Protein AF-A0A6M2F169-F1 (afdb_monomer)

Nearest PDB structures (foldseek):
  6au8-assembly1_A  TM=7.676E-01  e=1.333E-06  Homo sapiens
  8fy4-assembly1_B  TM=2.712E-01  e=2.056E+00  Gallus gallus
  6mfv-assembly4_D  TM=3.284E-01  e=4.755E+00  Pyrococcus horikoshii OT3
  8jri-assembly1_X  TM=2.208E-01  e=2.719E+00  Homo sapiens

pLDDT: mean 91.17, std 11.31, range [46.81, 98.75]

Sequence (202 aa):
MQQLNEALGDAKIRVDCCLSFLKAAIKWSAEFGAHRNGSPELHAMLGEYVYSESPELDMTRVSYHFVRGNNPKKFASTLVNFMGKCYPGEDDLAIARAILMYLAMGNLRDANFLMDELKKHAQYKEHDLHRSDLIQFINHLLPTLQRDALPLFNMLRTKYKSSIDREPAFHERLDEIAELFYGVQRRNPLQGMFGDIFKMMG

Organism: NCBI:txid266767

InterPro domains:
  IPR007317 Golgi to ER traffic protein 4 [PF04190] (17-198)
  IPR007317 Golgi to ER traffic protein 4 [PTHR12875] (19-202)
  IPR011990 Tetratricopeptide-like helical domain superfamily [G3DSA:1.25.40.10] (1-202)

Radius of gyration: 19.49 Å; Cα contacts (8 Å, |Δi|>4): 194; chains: 1; bounding box: 50×54×53 Å

Foldseek 3Di:
DVVVVVVLVVLQVVLVVVLVVLVVQQVVCCVPHDHVRGALQSLQVNLVSQLPRPPDRDLLSSLLSNLSHDCLVVVLVSLVVCVVPDDPPVSLVSLLSSLLSNLLVVNLPSSVVSLVSNVVSCVVVVNCCVPDLSSVLSVQQSVCLVDLNVVSLVVSCVVSVVVQVVDPVSVVSSLSNCCVRPVDDDDDPVNVVVVVVVVVVD

Secondary structure (DSSP, 8-state):
-HHHHHHHHHHHHHHHHHHHHHHHHHHHHHHHSS-TT--HHHHHHHHHHHHHH-SS--HHHHHHHHTTSS-HHHHHHHHHHHHTTSPTTTHHHHHHHHHHHHHHTT-HHHHHHHHHHHHHHHHHTT--GGG-HHHHHHHHHHHHTTSS-HHHHHHHHHHTHHHHTTSTHHHHHHHHHHHHHH-PPP--HHHHHHHHHHHH--

Structure (mmCIF, N/CA/C/O backbone):
data_AF-A0A6M2F169-F1
#
_entry.id   AF-A0A6M2F169-F1
#
loop_
_atom_site.group_PDB
_atom_site.id
_atom_site.type_symbol
_atom_site.label_atom_id
_atom_site.label_alt_id
_atom_site.label_comp_id
_atom_site.label_asym_id
_atom_site.label_entity_id
_atom_site.label_seq_id
_atom_site.pdbx_PDB_ins_code
_atom_site.Cartn_x
_atom_site.Cartn_y
_atom_site.Cartn_z
_atom_site.occupancy
_atom_site.B_iso_or_equiv
_atom_site.auth_seq_id
_atom_site.auth_comp_id
_atom_site.auth_asym_id
_atom_site.auth_atom_id
_atom_site.pdbx_PDB_model_num
ATOM 1 N N . MET A 1 1 ? 9.513 -9.360 -34.862 1.00 73.62 1 MET A N 1
ATOM 2 C CA . MET A 1 1 ? 8.861 -10.205 -33.835 1.00 73.62 1 MET A CA 1
ATOM 3 C C . MET A 1 1 ? 9.870 -11.043 -33.063 1.00 73.62 1 MET A C 1
ATOM 5 O O . MET A 1 1 ? 9.936 -10.873 -31.859 1.00 73.62 1 MET A O 1
ATOM 9 N N . GLN A 1 2 ? 10.704 -11.862 -33.715 1.00 84.94 2 GLN A N 1
ATOM 10 C CA . GLN A 1 2 ? 11.702 -12.690 -33.018 1.00 84.94 2 GLN A CA 1
ATOM 11 C C . GLN A 1 2 ? 12.698 -11.882 -32.161 1.00 84.94 2 GLN A C 1
ATOM 13 O O . GLN A 1 2 ? 12.769 -12.103 -30.960 1.00 84.94 2 GLN A O 1
ATOM 18 N N . GLN A 1 3 ? 13.360 -10.871 -32.734 1.00 88.44 3 GLN A N 1
ATOM 19 C CA . GLN A 1 3 ? 14.308 -10.014 -31.999 1.00 88.44 3 GLN A CA 1
ATOM 20 C C . GLN A 1 3 ? 13.674 -9.262 -30.815 1.00 88.44 3 GLN A C 1
ATOM 22 O O . GLN A 1 3 ? 14.326 -9.026 -29.805 1.00 88.44 3 GLN A O 1
ATOM 27 N N . LEU A 1 4 ? 12.390 -8.894 -30.923 1.00 88.06 4 LEU A N 1
ATOM 28 C CA . LEU A 1 4 ? 11.657 -8.243 -29.833 1.00 88.06 4 LEU A CA 1
ATOM 29 C C . LEU A 1 4 ? 11.394 -9.226 -28.685 1.00 88.06 4 LEU A C 1
ATOM 31 O O . LEU A 1 4 ? 11.572 -8.870 -27.525 1.00 88.06 4 LEU A O 1
ATOM 35 N N . ASN A 1 5 ? 11.002 -10.461 -29.009 1.00 89.88 5 ASN A N 1
ATOM 36 C CA . ASN A 1 5 ? 10.779 -11.511 -28.017 1.00 89.88 5 ASN A CA 1
ATOM 37 C C . ASN A 1 5 ? 12.082 -11.903 -27.306 1.00 89.88 5 ASN A C 1
ATOM 39 O O . ASN A 1 5 ? 12.073 -12.102 -26.095 1.00 89.88 5 ASN A O 1
ATOM 43 N N . GLU A 1 6 ? 13.194 -11.973 -28.039 1.00 91.50 6 GLU A N 1
ATOM 44 C CA . GLU A 1 6 ? 14.529 -12.216 -27.478 1.00 91.50 6 GLU A CA 1
ATOM 45 C C . GLU A 1 6 ? 14.937 -11.082 -26.524 1.00 91.50 6 GLU A C 1
ATOM 47 O O . GLU A 1 6 ? 15.248 -11.338 -25.363 1.00 91.50 6 GLU A O 1
ATOM 52 N N . ALA A 1 7 ? 14.814 -9.821 -26.953 1.00 91.81 7 ALA A N 1
ATOM 53 C CA . ALA A 1 7 ? 15.131 -8.667 -26.110 1.00 91.81 7 ALA A CA 1
ATOM 54 C C . ALA A 1 7 ? 14.258 -8.589 -24.842 1.00 91.81 7 ALA A C 1
ATOM 56 O O . ALA A 1 7 ? 14.751 -8.227 -23.769 1.00 91.81 7 ALA A O 1
ATOM 57 N N . LEU A 1 8 ? 12.971 -8.941 -24.947 1.00 89.38 8 LEU A N 1
ATOM 58 C CA . LEU A 1 8 ? 12.058 -9.024 -23.806 1.00 89.38 8 LEU A CA 1
ATOM 59 C C . LEU A 1 8 ? 12.470 -10.143 -22.838 1.00 89.38 8 LEU A C 1
ATOM 61 O O . LEU A 1 8 ? 12.460 -9.938 -21.622 1.00 89.38 8 LEU A O 1
ATOM 65 N N . GLY A 1 9 ? 12.869 -11.300 -23.370 1.00 90.94 9 GLY A N 1
ATOM 66 C CA . GLY A 1 9 ? 13.411 -12.411 -22.590 1.00 90.94 9 GLY A CA 1
ATOM 67 C C . GLY A 1 9 ? 14.664 -12.007 -21.815 1.00 90.94 9 GLY A C 1
ATOM 68 O O . GLY A 1 9 ? 14.726 -12.197 -20.600 1.00 90.94 9 GLY A O 1
ATOM 69 N N . ASP A 1 10 ? 15.616 -11.357 -22.483 1.00 91.50 10 ASP A N 1
ATOM 70 C CA . ASP A 1 10 ? 16.848 -10.876 -21.856 1.00 91.50 10 ASP A CA 1
ATOM 71 C C . ASP A 1 10 ? 16.575 -9.826 -20.772 1.00 91.50 10 ASP A C 1
ATOM 73 O O . ASP A 1 10 ? 17.209 -9.834 -19.713 1.00 91.50 10 ASP A O 1
ATOM 77 N N . ALA A 1 11 ? 15.625 -8.916 -21.011 1.00 89.50 11 ALA A N 1
ATOM 78 C CA . ALA A 1 11 ? 15.210 -7.929 -20.019 1.00 89.50 11 ALA A CA 1
ATOM 79 C C . ALA A 1 11 ? 14.618 -8.598 -18.773 1.00 89.50 11 ALA A C 1
ATOM 81 O O . ALA A 1 11 ? 15.011 -8.263 -17.655 1.00 89.50 11 ALA A O 1
ATOM 82 N N . LYS A 1 12 ? 13.745 -9.593 -18.959 1.00 90.38 12 LYS A N 1
ATOM 83 C CA . LYS A 1 12 ? 13.160 -10.364 -17.860 1.00 90.38 12 LYS A CA 1
ATOM 84 C C . LYS A 1 12 ? 14.228 -11.091 -17.043 1.00 90.38 12 LYS A C 1
ATOM 86 O O . LYS A 1 12 ? 14.226 -10.982 -15.821 1.00 90.38 12 LYS A O 1
ATOM 91 N N . ILE A 1 13 ? 15.188 -11.742 -17.705 1.00 92.62 13 ILE A N 1
ATOM 92 C CA . ILE A 1 13 ? 16.306 -12.427 -17.037 1.00 92.62 13 ILE A CA 1
ATOM 93 C C . ILE A 1 13 ? 17.127 -11.446 -16.190 1.00 92.62 13 ILE A C 1
ATOM 95 O O . ILE A 1 13 ? 17.434 -11.742 -15.036 1.00 92.62 13 ILE A O 1
ATOM 99 N N . ARG A 1 14 ? 17.465 -10.265 -16.727 1.00 91.00 14 ARG A N 1
ATOM 100 C CA . ARG A 1 14 ? 18.213 -9.246 -15.969 1.00 91.00 14 ARG A CA 1
ATOM 101 C C . ARG A 1 14 ? 17.463 -8.809 -14.713 1.00 91.00 14 ARG A C 1
ATOM 103 O O . ARG A 1 14 ? 18.057 -8.784 -13.634 1.00 91.00 14 ARG A O 1
ATOM 110 N N . VAL A 1 15 ? 16.170 -8.515 -14.850 1.00 92.00 15 VAL A N 1
ATOM 111 C CA . VAL A 1 15 ? 15.317 -8.115 -13.724 1.00 92.00 15 VAL A CA 1
ATOM 112 C C . VAL A 1 15 ? 15.233 -9.218 -12.680 1.00 92.00 15 VAL A C 1
ATOM 114 O O . VAL A 1 15 ? 15.418 -8.941 -11.496 1.00 92.00 15 VAL A O 1
ATOM 117 N N . ASP A 1 16 ? 15.025 -10.465 -13.098 1.00 92.00 16 ASP A N 1
ATOM 118 C CA . ASP A 1 16 ? 14.915 -11.606 -12.190 1.00 92.00 16 ASP A CA 1
ATOM 119 C C . ASP A 1 16 ? 16.222 -11.863 -11.421 1.00 92.00 16 ASP A C 1
ATOM 121 O O . ASP A 1 16 ? 16.185 -12.134 -10.217 1.00 92.00 16 ASP A O 1
ATOM 125 N N . CYS A 1 17 ? 17.383 -11.699 -12.065 1.00 92.88 17 CYS A N 1
ATOM 126 C CA . CYS A 1 17 ? 18.689 -11.806 -11.411 1.00 92.88 17 CYS A CA 1
ATOM 127 C C . CYS A 1 17 ? 18.871 -10.756 -10.303 1.00 92.88 17 CYS A C 1
ATOM 129 O O . CYS A 1 17 ? 19.188 -11.102 -9.161 1.00 92.88 17 CYS A O 1
ATOM 131 N N . CYS A 1 18 ? 18.638 -9.476 -10.606 1.00 92.69 18 CYS A N 1
ATOM 132 C CA . CYS A 1 18 ? 18.755 -8.398 -9.620 1.00 92.69 18 CYS A CA 1
ATOM 133 C C . CYS A 1 18 ? 17.694 -8.504 -8.514 1.00 92.69 18 CYS A C 1
ATOM 135 O O . CYS A 1 18 ? 18.004 -8.307 -7.337 1.00 92.69 18 CYS A O 1
ATOM 137 N N . LEU A 1 19 ? 16.461 -8.879 -8.867 1.00 93.44 19 LEU A N 1
ATOM 138 C CA . LEU A 1 19 ? 15.376 -9.145 -7.923 1.00 93.44 19 LEU A CA 1
ATOM 139 C C . LEU A 1 19 ? 15.758 -10.258 -6.942 1.00 93.44 19 LEU A C 1
ATOM 141 O O . LEU A 1 19 ? 15.538 -10.117 -5.739 1.00 93.44 19 LEU A O 1
ATOM 145 N N . SER A 1 20 ? 16.331 -11.354 -7.443 1.00 95.50 20 SER A N 1
ATOM 146 C CA . SER A 1 20 ? 16.803 -12.478 -6.629 1.00 95.50 20 SER A CA 1
ATOM 147 C C . SER A 1 20 ? 17.894 -12.040 -5.650 1.00 95.50 20 SER A C 1
ATOM 149 O O . SER A 1 20 ? 17.789 -12.303 -4.450 1.00 95.50 20 SER A O 1
ATOM 151 N N . PHE A 1 21 ? 18.885 -11.282 -6.131 1.00 96.88 21 PHE A N 1
ATOM 152 C CA . PHE A 1 21 ? 19.953 -10.739 -5.291 1.00 96.88 21 PHE A CA 1
ATOM 153 C C . PHE A 1 21 ? 19.414 -9.832 -4.177 1.00 96.88 21 PHE A C 1
ATOM 155 O O . PHE A 1 21 ? 19.723 -10.043 -3.004 1.00 96.88 21 PHE A O 1
ATOM 162 N N . LEU A 1 22 ? 18.560 -8.859 -4.509 1.00 96.94 22 LEU A N 1
ATOM 163 C CA . LEU A 1 22 ? 18.000 -7.937 -3.517 1.00 96.94 22 LEU A CA 1
ATOM 164 C C . LEU A 1 22 ? 17.081 -8.651 -2.518 1.00 96.94 22 LEU A C 1
ATOM 166 O O . LEU A 1 22 ? 17.108 -8.330 -1.333 1.00 96.94 22 LEU A O 1
ATOM 170 N N . LYS A 1 23 ? 16.319 -9.668 -2.943 1.00 97.19 23 LYS A N 1
ATOM 171 C CA . LYS A 1 23 ? 15.546 -10.519 -2.022 1.00 97.19 23 LYS A CA 1
ATOM 172 C C . LYS A 1 23 ? 16.448 -11.301 -1.067 1.00 97.19 23 LYS A C 1
ATOM 174 O O . LYS A 1 23 ? 16.136 -11.379 0.121 1.00 97.19 23 LYS A O 1
ATOM 179 N N . ALA A 1 24 ? 17.556 -11.854 -1.559 1.00 98.06 24 ALA A N 1
ATOM 180 C CA . ALA A 1 24 ? 18.536 -12.537 -0.719 1.00 98.06 24 ALA A CA 1
ATOM 181 C C . ALA A 1 24 ? 19.183 -11.569 0.284 1.00 98.06 24 ALA A C 1
ATOM 183 O O . ALA A 1 24 ? 19.300 -11.905 1.460 1.00 98.06 24 ALA A O 1
ATOM 184 N N . ALA A 1 25 ? 19.511 -10.347 -0.144 1.00 98.19 25 ALA A N 1
ATOM 185 C CA . ALA A 1 25 ? 20.031 -9.300 0.731 1.00 98.19 25 ALA A CA 1
ATOM 186 C C . ALA A 1 25 ? 19.009 -8.876 1.802 1.00 98.19 25 ALA A C 1
ATOM 188 O O . ALA A 1 25 ? 19.366 -8.750 2.972 1.00 98.19 25 ALA A O 1
ATOM 189 N N . ILE A 1 26 ? 17.729 -8.725 1.438 1.00 98.31 26 ILE A N 1
ATOM 190 C CA . ILE A 1 26 ? 16.641 -8.453 2.391 1.00 98.31 26 ILE A CA 1
ATOM 191 C C . ILE A 1 26 ? 16.550 -9.582 3.418 1.00 98.31 26 ILE A C 1
ATOM 193 O O . ILE A 1 26 ? 16.546 -9.302 4.615 1.00 98.31 26 ILE A O 1
ATOM 197 N N . LYS A 1 27 ? 16.547 -10.845 2.977 1.00 98.12 27 LYS A N 1
ATOM 198 C CA . LYS A 1 27 ? 16.504 -12.006 3.875 1.00 98.12 27 LYS A CA 1
ATOM 199 C C . LYS A 1 27 ? 17.704 -12.033 4.824 1.00 98.12 27 LYS A C 1
ATOM 201 O O . LYS A 1 27 ? 17.515 -12.135 6.030 1.00 98.12 27 LYS A O 1
ATOM 206 N N . TRP A 1 28 ? 18.914 -11.866 4.299 1.00 98.38 28 TRP A N 1
ATOM 207 C CA . TRP A 1 28 ? 20.125 -11.768 5.112 1.00 98.38 28 TRP A CA 1
ATOM 208 C C . TRP A 1 28 ? 20.019 -10.629 6.137 1.00 98.38 28 TRP A C 1
ATOM 210 O O . TRP A 1 28 ? 20.280 -10.827 7.318 1.00 98.38 28 TRP A O 1
ATOM 220 N N . SER A 1 29 ? 19.549 -9.450 5.726 1.00 98.19 29 SER A N 1
ATOM 221 C CA . SER A 1 29 ? 19.384 -8.314 6.639 1.00 98.19 29 SER A CA 1
ATOM 222 C C . SER A 1 29 ? 18.279 -8.522 7.681 1.00 98.19 29 SER A C 1
ATOM 224 O O . SER A 1 29 ? 18.316 -7.888 8.730 1.00 98.19 29 SER A O 1
ATOM 226 N N . ALA A 1 30 ? 17.307 -9.399 7.417 1.00 97.56 30 ALA A N 1
ATOM 227 C CA . ALA A 1 30 ? 16.289 -9.785 8.388 1.00 97.56 30 ALA A CA 1
ATOM 228 C C . ALA A 1 30 ? 16.853 -10.738 9.451 1.00 97.56 30 ALA A C 1
ATOM 230 O O . ALA A 1 30 ? 16.479 -10.647 10.616 1.00 97.56 30 ALA A O 1
ATOM 231 N N . GLU A 1 31 ? 17.757 -11.634 9.045 1.00 97.88 31 GLU A N 1
ATOM 232 C CA . GLU A 1 31 ? 18.409 -12.611 9.924 1.00 97.88 31 GLU A CA 1
ATOM 233 C C . GLU A 1 31 ? 19.532 -11.986 10.766 1.00 97.88 31 GLU A C 1
ATOM 235 O O . GLU A 1 31 ? 19.679 -12.320 11.939 1.00 97.88 31 GLU A O 1
ATOM 240 N N . PHE A 1 32 ? 20.312 -11.071 10.183 1.00 97.06 32 PHE A N 1
ATOM 241 C CA . PHE A 1 32 ? 21.541 -10.539 10.787 1.00 97.06 32 PHE A CA 1
ATOM 242 C C . PHE A 1 32 ? 21.509 -9.030 11.071 1.00 97.06 32 PHE A C 1
ATOM 244 O O . PHE A 1 32 ? 22.469 -8.489 11.620 1.00 97.06 32 PHE A O 1
ATOM 251 N N . GLY A 1 33 ? 20.445 -8.329 10.679 1.00 94.69 33 GLY A N 1
ATOM 252 C CA . GLY A 1 33 ? 20.301 -6.884 10.862 1.00 94.69 33 GLY A CA 1
ATOM 253 C C . GLY A 1 33 ? 19.346 -6.492 11.991 1.00 94.69 33 GLY A C 1
ATOM 254 O O . GLY A 1 33 ? 18.808 -7.320 12.718 1.00 94.69 33 GLY A O 1
ATOM 255 N N . ALA A 1 34 ? 19.116 -5.183 12.128 1.00 91.62 34 ALA A N 1
ATOM 256 C CA . ALA A 1 34 ? 18.289 -4.615 13.199 1.00 91.62 34 ALA A CA 1
ATOM 257 C C . ALA A 1 34 ? 16.772 -4.795 12.990 1.00 91.62 34 ALA A C 1
ATOM 259 O O . ALA A 1 34 ? 15.990 -4.676 13.934 1.00 91.62 34 ALA A O 1
ATOM 260 N N . HIS A 1 35 ? 16.334 -5.046 11.755 1.00 92.00 35 HIS A N 1
ATOM 261 C CA . HIS A 1 35 ? 14.921 -5.090 11.392 1.00 92.00 35 HIS A CA 1
ATOM 262 C C . HIS A 1 35 ? 14.493 -6.515 11.052 1.00 92.00 35 HIS A C 1
ATOM 264 O O . HIS A 1 35 ? 14.912 -7.058 10.038 1.00 92.00 35 HIS A O 1
ATOM 270 N N . ARG A 1 36 ? 13.557 -7.078 11.829 1.00 93.12 36 ARG A N 1
ATOM 271 C CA . ARG A 1 36 ? 13.027 -8.447 11.640 1.00 93.12 36 ARG A CA 1
ATOM 272 C C . ARG A 1 36 ? 12.458 -8.752 10.246 1.00 93.12 36 ARG A C 1
ATOM 274 O O . ARG A 1 36 ? 12.312 -9.910 9.885 1.00 93.12 36 ARG A O 1
ATOM 281 N N . ASN A 1 37 ? 12.087 -7.717 9.492 1.00 92.75 37 ASN A N 1
ATOM 282 C CA . ASN A 1 37 ? 11.511 -7.836 8.151 1.00 92.75 37 ASN A CA 1
ATOM 283 C C . ASN A 1 37 ? 12.522 -7.493 7.043 1.00 92.75 37 ASN A C 1
ATOM 285 O O . ASN A 1 37 ? 12.128 -7.391 5.888 1.00 92.75 37 ASN A O 1
ATOM 289 N N . GLY A 1 38 ? 13.797 -7.304 7.390 1.00 97.06 38 GLY A N 1
ATOM 290 C CA . GLY A 1 38 ? 14.847 -6.836 6.491 1.00 97.06 38 GLY A CA 1
ATOM 291 C C . GLY A 1 38 ? 15.012 -5.315 6.493 1.00 97.06 38 GLY A C 1
ATOM 292 O O . GLY A 1 38 ? 14.186 -4.579 7.036 1.00 97.06 38 GLY A O 1
ATOM 293 N N . SER A 1 39 ? 16.114 -4.844 5.906 1.00 97.88 39 SER A N 1
ATOM 294 C CA . SER A 1 39 ? 16.476 -3.425 5.837 1.00 97.88 39 SER A CA 1
ATOM 295 C C . SER A 1 39 ? 15.445 -2.622 5.027 1.00 97.88 39 SER A C 1
ATOM 297 O O . SER A 1 39 ? 15.184 -2.951 3.861 1.00 97.88 39 SER A O 1
ATOM 299 N N . PRO A 1 40 ? 14.893 -1.537 5.600 1.00 97.81 40 PRO A N 1
ATOM 300 C CA . PRO A 1 40 ? 14.023 -0.612 4.881 1.00 97.81 40 PRO A CA 1
ATOM 301 C C . PRO A 1 40 ? 14.676 0.012 3.638 1.00 97.81 40 PRO A C 1
ATOM 303 O O . PRO A 1 40 ? 14.016 0.238 2.627 1.00 97.81 40 PRO A O 1
ATOM 306 N N . GLU A 1 41 ? 1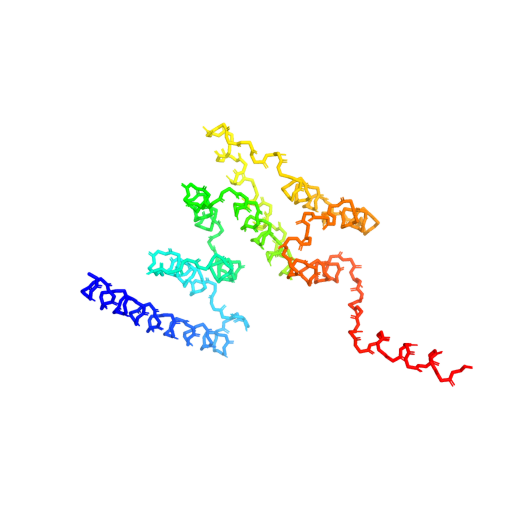5.981 0.262 3.664 1.00 97.81 41 GLU A N 1
ATOM 307 C CA . GLU A 1 41 ? 16.739 0.795 2.529 1.00 97.81 41 GLU A CA 1
ATOM 308 C C . GLU A 1 41 ? 16.733 -0.195 1.356 1.00 97.81 41 GLU A C 1
ATOM 310 O O . GLU A 1 41 ? 16.454 0.190 0.220 1.00 97.81 41 GLU A O 1
ATOM 315 N N . LEU A 1 42 ? 16.977 -1.484 1.632 1.00 98.06 42 LEU A N 1
ATOM 316 C CA . LEU A 1 42 ? 16.934 -2.541 0.615 1.00 98.06 42 LEU A CA 1
ATOM 317 C C . LEU A 1 42 ? 15.521 -2.734 0.060 1.00 98.06 42 LEU A C 1
ATOM 319 O O . LEU A 1 42 ? 15.345 -2.949 -1.138 1.00 98.06 42 LEU A O 1
ATOM 323 N N . HIS A 1 43 ? 14.505 -2.613 0.914 1.00 98.31 43 HIS A N 1
ATOM 324 C CA . HIS A 1 43 ? 13.112 -2.606 0.486 1.00 98.31 43 HIS A CA 1
ATOM 325 C C . HIS A 1 43 ? 12.799 -1.428 -0.446 1.00 98.31 43 HIS A C 1
ATOM 327 O O . HIS A 1 43 ? 12.228 -1.643 -1.513 1.00 98.31 43 HIS A O 1
ATOM 333 N N . ALA A 1 44 ? 13.205 -0.203 -0.102 1.00 97.81 44 ALA A N 1
ATOM 334 C CA . ALA A 1 44 ? 13.007 0.962 -0.964 1.00 97.81 44 ALA A CA 1
ATOM 335 C C . ALA A 1 44 ? 13.731 0.804 -2.313 1.00 97.81 44 ALA A C 1
ATOM 337 O O . ALA A 1 44 ? 13.127 1.035 -3.360 1.00 97.81 44 ALA A O 1
ATOM 338 N N . MET A 1 45 ? 14.983 0.333 -2.290 1.00 97.81 45 MET A N 1
ATOM 339 C CA . MET A 1 45 ? 15.778 0.059 -3.491 1.00 97.81 45 MET A CA 1
ATOM 340 C C . MET A 1 45 ? 15.100 -0.973 -4.395 1.00 97.81 45 MET A C 1
ATOM 342 O O . MET A 1 45 ? 15.005 -0.771 -5.603 1.00 97.81 45 MET A O 1
ATOM 346 N N . LEU A 1 46 ? 14.593 -2.066 -3.820 1.00 97.44 46 LEU A N 1
ATOM 347 C CA . LEU A 1 46 ? 13.945 -3.113 -4.598 1.00 97.44 46 LEU A CA 1
ATOM 348 C C . LEU A 1 46 ? 12.588 -2.674 -5.160 1.00 97.44 46 LEU A C 1
ATOM 350 O O . LEU A 1 46 ? 12.262 -3.025 -6.291 1.00 97.44 46 LEU A O 1
ATOM 354 N N . GLY A 1 47 ? 11.814 -1.886 -4.409 1.00 97.38 47 GLY A N 1
ATOM 355 C CA . GLY A 1 47 ? 10.570 -1.293 -4.905 1.00 97.38 47 GLY A CA 1
ATOM 356 C C . GLY A 1 47 ? 10.809 -0.369 -6.101 1.00 97.38 47 GLY A C 1
ATOM 357 O O . GLY A 1 47 ? 10.103 -0.469 -7.103 1.00 97.38 47 GLY A O 1
ATOM 358 N N . GLU A 1 48 ? 11.837 0.478 -6.022 1.00 96.81 48 GLU A N 1
ATOM 359 C CA . GLU A 1 48 ? 12.245 1.358 -7.120 1.00 96.81 48 GLU A CA 1
ATOM 360 C C . GLU A 1 48 ? 12.729 0.570 -8.339 1.00 96.81 48 GLU A C 1
ATOM 362 O O . GLU A 1 48 ? 12.248 0.816 -9.443 1.00 96.81 48 GLU A O 1
ATOM 367 N N . TYR A 1 49 ? 13.609 -0.412 -8.132 1.00 96.44 49 TYR A N 1
ATOM 368 C CA . TYR A 1 49 ? 14.150 -1.248 -9.203 1.00 96.44 49 TYR A CA 1
ATOM 369 C C . TYR A 1 49 ? 13.053 -2.011 -9.954 1.00 96.44 49 TYR A C 1
ATOM 371 O O . TYR A 1 49 ? 13.010 -2.008 -11.181 1.00 96.44 49 TYR A O 1
ATOM 379 N N . VAL A 1 50 ? 12.120 -2.637 -9.226 1.00 95.31 50 VAL A N 1
ATOM 380 C CA . VAL A 1 50 ? 10.997 -3.355 -9.849 1.00 95.31 50 VAL A CA 1
ATOM 381 C C . VAL A 1 50 ? 10.123 -2.393 -10.649 1.00 95.31 50 VAL A C 1
ATOM 383 O O . VAL A 1 50 ? 9.680 -2.759 -11.733 1.00 95.31 50 VAL A O 1
ATOM 386 N N . TYR A 1 51 ? 9.885 -1.177 -10.158 1.00 96.44 51 TYR A N 1
ATOM 387 C CA . TYR A 1 51 ? 9.081 -0.197 -10.883 1.00 96.44 51 TYR A CA 1
ATOM 388 C C . TYR A 1 51 ? 9.758 0.303 -12.168 1.00 96.44 51 TYR A C 1
ATOM 390 O O . TYR A 1 51 ? 9.071 0.509 -13.167 1.00 96.44 51 TYR A O 1
ATOM 398 N N . SER A 1 52 ? 11.078 0.528 -12.151 1.00 94.62 52 SER A N 1
ATOM 399 C CA . SER A 1 52 ? 11.791 1.100 -13.300 1.00 94.62 52 SER A CA 1
ATOM 400 C C . SER A 1 52 ? 12.172 0.069 -14.356 1.00 94.62 52 SER A C 1
ATOM 402 O O . SER A 1 52 ? 12.097 0.378 -15.543 1.00 94.62 52 SER A O 1
ATOM 404 N N . GLU A 1 53 ? 12.559 -1.140 -13.942 1.00 93.88 53 GLU A N 1
ATOM 405 C CA . GLU A 1 53 ? 13.179 -2.110 -14.848 1.00 93.88 53 GLU A CA 1
ATOM 406 C C . GLU A 1 53 ? 12.239 -3.227 -15.309 1.00 93.88 53 GLU A C 1
ATOM 408 O O . GLU A 1 53 ? 12.527 -3.874 -16.316 1.00 93.88 53 GLU A O 1
ATOM 413 N N . SER A 1 54 ? 11.133 -3.495 -14.600 1.00 91.69 54 SER A N 1
ATOM 414 C CA . SER A 1 54 ? 10.273 -4.638 -14.942 1.00 91.69 54 SER A CA 1
ATOM 415 C C . SER A 1 54 ? 9.564 -4.421 -16.284 1.00 91.69 54 SER A C 1
ATOM 417 O O . SER A 1 54 ? 8.822 -3.446 -16.418 1.00 91.69 54 SER A O 1
ATOM 419 N N . PRO A 1 55 ? 9.694 -5.351 -17.252 1.00 88.94 55 PRO A N 1
ATOM 420 C CA . PRO A 1 55 ? 8.958 -5.265 -18.515 1.00 88.94 55 PRO A CA 1
ATOM 421 C C . PRO A 1 55 ? 7.441 -5.384 -18.328 1.00 88.94 55 PRO A C 1
ATOM 423 O O . PRO A 1 55 ? 6.668 -4.807 -19.086 1.00 88.94 55 PRO A O 1
ATOM 426 N N . GLU A 1 56 ? 7.026 -6.132 -17.304 1.00 87.94 56 GLU A N 1
ATOM 427 C CA . GLU A 1 56 ? 5.640 -6.286 -16.874 1.00 87.94 56 GLU A CA 1
ATOM 428 C C . GLU A 1 56 ? 5.506 -5.684 -15.477 1.00 87.94 56 GLU A C 1
ATOM 430 O O . GLU A 1 56 ? 6.049 -6.206 -14.498 1.00 87.94 56 GLU A O 1
ATOM 435 N N . LEU A 1 57 ? 4.822 -4.545 -15.391 1.00 90.25 57 LEU A N 1
ATOM 436 C CA . LEU A 1 57 ? 4.718 -3.805 -14.145 1.00 90.25 57 LEU A CA 1
ATOM 437 C C . LEU A 1 57 ? 3.710 -4.459 -13.191 1.00 90.25 57 LEU A C 1
ATOM 439 O O . LEU A 1 57 ? 2.511 -4.484 -13.448 1.00 90.25 57 LEU A O 1
ATOM 443 N N . ASP A 1 58 ? 4.206 -4.910 -12.040 1.00 92.06 58 ASP A N 1
ATOM 444 C CA . ASP A 1 58 ? 3.408 -5.428 -10.928 1.00 92.06 58 ASP A CA 1
ATOM 445 C C . ASP A 1 58 ? 3.402 -4.411 -9.775 1.00 92.06 58 ASP A C 1
ATOM 447 O O . ASP A 1 58 ? 4.270 -4.412 -8.893 1.00 92.06 58 ASP A O 1
ATOM 451 N N . MET A 1 59 ? 2.401 -3.525 -9.772 1.00 95.12 59 MET A N 1
ATOM 452 C CA . MET A 1 59 ? 2.267 -2.502 -8.729 1.00 95.12 59 MET A CA 1
ATOM 453 C C . MET A 1 59 ? 1.988 -3.078 -7.337 1.00 95.12 59 MET A C 1
ATOM 455 O O . MET A 1 59 ? 2.260 -2.405 -6.338 1.00 95.12 59 MET A O 1
ATOM 459 N N . THR A 1 60 ? 1.495 -4.314 -7.235 1.00 95.88 60 THR A N 1
ATOM 460 C CA . THR A 1 60 ? 1.333 -5.005 -5.950 1.00 95.88 60 THR A CA 1
ATOM 461 C C . THR A 1 60 ? 2.696 -5.313 -5.343 1.00 95.88 60 THR A C 1
ATOM 463 O O . THR A 1 60 ? 2.938 -4.999 -4.175 1.00 95.88 60 THR A O 1
ATOM 466 N N . ARG A 1 61 ? 3.629 -5.838 -6.144 1.00 95.69 61 ARG A N 1
ATOM 467 C CA . ARG A 1 61 ? 5.012 -6.100 -5.717 1.00 95.69 61 ARG A CA 1
ATOM 468 C C . ARG A 1 61 ? 5.786 -4.820 -5.421 1.00 95.69 61 ARG A C 1
ATOM 470 O O . ARG A 1 61 ? 6.491 -4.760 -4.414 1.00 95.69 61 ARG A O 1
ATOM 477 N N . VAL A 1 62 ? 5.627 -3.791 -6.252 1.00 97.50 62 VAL A N 1
ATOM 478 C CA . VAL A 1 62 ? 6.221 -2.465 -6.008 1.00 97.50 62 VAL A CA 1
ATOM 479 C C . VAL A 1 62 ? 5.747 -1.919 -4.659 1.00 97.50 62 VAL A C 1
ATOM 481 O O . VAL A 1 62 ? 6.569 -1.589 -3.801 1.00 97.50 62 VAL A O 1
ATOM 484 N N . SER A 1 63 ? 4.430 -1.915 -4.426 1.00 98.06 63 SER A N 1
ATOM 485 C CA . SER A 1 63 ? 3.835 -1.441 -3.170 1.00 98.06 63 SER A CA 1
ATOM 486 C C . SER A 1 63 ? 4.326 -2.246 -1.971 1.00 98.06 63 SER A C 1
ATOM 488 O O . SER A 1 63 ? 4.714 -1.657 -0.968 1.00 98.06 63 SER A O 1
ATOM 490 N N . TYR A 1 64 ? 4.399 -3.579 -2.085 1.00 97.56 64 TYR A N 1
ATOM 491 C CA . TYR A 1 64 ? 4.904 -4.465 -1.030 1.00 97.56 64 TYR A CA 1
ATOM 492 C C . TYR A 1 64 ? 6.286 -4.058 -0.513 1.00 97.56 64 TYR A C 1
ATOM 494 O O . TYR A 1 64 ? 6.534 -4.099 0.698 1.00 97.56 64 TYR A O 1
ATOM 502 N N . HIS A 1 65 ? 7.184 -3.680 -1.420 1.00 98.06 65 HIS A N 1
ATOM 503 C CA . HIS A 1 65 ? 8.530 -3.273 -1.056 1.00 98.06 65 HIS A CA 1
ATOM 504 C C . HIS A 1 65 ? 8.568 -1.836 -0.535 1.00 98.06 65 HIS A C 1
ATOM 506 O O . HIS A 1 65 ? 9.134 -1.617 0.531 1.00 98.06 65 HIS A O 1
ATOM 512 N N . PHE A 1 66 ? 7.895 -0.884 -1.184 1.00 98.44 66 PHE A N 1
ATOM 513 C CA . PHE A 1 66 ? 7.882 0.503 -0.711 1.00 98.44 66 PHE A CA 1
ATOM 514 C C . PHE A 1 66 ? 7.278 0.679 0.687 1.00 98.44 66 PHE A C 1
ATOM 516 O O . PHE A 1 66 ? 7.836 1.435 1.481 1.00 98.44 66 PHE A O 1
ATOM 523 N N . VAL A 1 67 ? 6.201 -0.037 1.037 1.00 98.12 67 VAL A N 1
ATOM 524 C CA . VAL A 1 67 ? 5.583 0.089 2.376 1.00 98.12 67 VAL A CA 1
ATOM 525 C C . VAL A 1 67 ? 6.469 -0.426 3.513 1.00 98.12 67 VAL A C 1
ATOM 527 O O . VAL A 1 67 ? 6.299 -0.034 4.664 1.00 98.12 67 VAL A O 1
ATOM 530 N N . ARG A 1 68 ? 7.429 -1.299 3.188 1.00 97.62 68 ARG A N 1
ATOM 531 C CA . ARG A 1 68 ? 8.478 -1.784 4.101 1.00 97.62 68 ARG A CA 1
ATOM 532 C C . ARG A 1 68 ? 9.751 -0.947 4.023 1.00 97.62 68 ARG A C 1
ATOM 534 O O . ARG A 1 68 ? 10.673 -1.184 4.796 1.00 97.62 68 ARG A O 1
ATOM 541 N N . GLY A 1 69 ? 9.810 -0.012 3.079 1.00 97.38 69 GLY A N 1
ATOM 542 C CA . GLY A 1 69 ? 10.939 0.871 2.881 1.00 97.38 69 GLY A CA 1
ATOM 543 C C . GLY A 1 69 ? 10.899 2.109 3.770 1.00 97.38 69 GLY A C 1
ATOM 544 O O . GLY A 1 69 ? 9.937 2.360 4.490 1.00 97.38 69 GLY A O 1
ATOM 545 N N . ASN A 1 70 ? 11.956 2.913 3.694 1.00 96.12 70 ASN A N 1
ATOM 546 C CA . ASN A 1 70 ? 12.113 4.148 4.472 1.00 96.12 70 ASN A CA 1
ATOM 547 C C . ASN A 1 70 ? 11.856 5.435 3.660 1.00 96.12 70 ASN A C 1
ATOM 549 O O . ASN A 1 70 ? 12.110 6.531 4.156 1.00 96.12 70 ASN A O 1
ATOM 553 N N . ASN A 1 71 ? 11.381 5.325 2.413 1.00 97.00 71 ASN A N 1
ATOM 554 C CA . ASN A 1 71 ? 11.256 6.461 1.496 1.00 97.00 71 ASN A CA 1
ATOM 555 C C . ASN A 1 71 ? 9.817 6.650 0.971 1.00 97.00 71 ASN A C 1
ATOM 557 O O . ASN A 1 71 ? 9.547 6.424 -0.215 1.00 97.00 71 ASN A O 1
ATOM 561 N N . PRO A 1 72 ? 8.875 7.095 1.825 1.00 97.25 72 PRO A N 1
ATOM 562 C CA . PRO A 1 72 ? 7.479 7.286 1.430 1.00 97.25 72 PRO A CA 1
ATOM 563 C C . PRO A 1 72 ? 7.308 8.381 0.363 1.00 97.25 72 PRO A C 1
ATOM 565 O O . PRO A 1 72 ? 6.398 8.305 -0.458 1.00 97.25 72 PRO A O 1
ATOM 568 N N . LYS A 1 73 ? 8.214 9.369 0.297 1.00 97.19 73 LYS A N 1
ATOM 569 C CA . LYS A 1 73 ? 8.207 10.406 -0.750 1.00 97.19 73 LYS A CA 1
ATOM 570 C C . LYS A 1 73 ? 8.483 9.820 -2.136 1.00 97.19 73 LYS A C 1
ATOM 572 O O . LYS A 1 73 ? 7.816 10.182 -3.104 1.00 97.19 73 LYS A O 1
ATOM 577 N N . LYS A 1 74 ? 9.451 8.904 -2.242 1.00 97.88 74 LYS A N 1
ATOM 578 C CA . LYS A 1 74 ? 9.718 8.182 -3.492 1.00 97.88 74 LYS A CA 1
ATOM 579 C C . LYS A 1 74 ? 8.564 7.253 -3.860 1.00 97.88 74 LYS A C 1
ATOM 581 O O . LYS A 1 74 ? 8.260 7.112 -5.042 1.00 97.88 74 LYS A O 1
ATOM 586 N N . PHE A 1 75 ? 7.886 6.665 -2.875 1.00 98.25 75 PHE A N 1
ATOM 587 C CA . PHE A 1 75 ? 6.693 5.873 -3.155 1.00 98.25 75 PHE A CA 1
ATOM 588 C C . PHE A 1 75 ? 5.553 6.735 -3.717 1.00 98.25 75 PHE A C 1
ATOM 590 O O . PHE A 1 75 ? 4.967 6.381 -4.738 1.00 98.25 75 PHE A O 1
ATOM 597 N N . ALA A 1 76 ? 5.306 7.908 -3.125 1.00 97.50 76 ALA A N 1
ATOM 598 C CA . ALA A 1 76 ? 4.322 8.866 -3.625 1.00 97.50 76 ALA A CA 1
ATOM 599 C C . ALA A 1 76 ? 4.605 9.268 -5.080 1.00 97.50 76 ALA A C 1
ATOM 601 O O . ALA A 1 76 ? 3.717 9.189 -5.927 1.00 97.50 76 ALA A O 1
ATOM 602 N N . SER A 1 77 ? 5.853 9.630 -5.402 1.00 96.06 77 SER A N 1
ATOM 603 C CA . SER A 1 77 ? 6.220 9.987 -6.778 1.00 96.06 77 SER A CA 1
ATOM 604 C C . SER A 1 77 ? 6.124 8.803 -7.745 1.00 96.06 77 SER A C 1
ATOM 606 O O . SER A 1 77 ? 5.762 8.984 -8.905 1.00 96.06 77 SER A O 1
ATOM 608 N N . THR A 1 78 ? 6.386 7.586 -7.269 1.00 97.25 78 THR A N 1
ATOM 609 C CA . THR A 1 78 ? 6.205 6.353 -8.046 1.00 97.25 78 THR A CA 1
ATOM 610 C C . THR A 1 78 ? 4.734 6.117 -8.388 1.00 97.25 78 THR A C 1
ATOM 612 O O . THR A 1 78 ? 4.419 5.895 -9.555 1.00 97.25 78 THR A O 1
ATOM 615 N N . LEU A 1 79 ? 3.822 6.245 -7.417 1.00 96.19 79 LEU A N 1
ATOM 616 C CA . LEU A 1 79 ? 2.378 6.140 -7.658 1.00 96.19 79 LEU A CA 1
ATOM 617 C C . LEU A 1 79 ? 1.878 7.228 -8.609 1.00 96.19 79 LEU A C 1
ATOM 619 O O . LEU A 1 79 ? 1.172 6.919 -9.559 1.00 96.19 79 LEU A O 1
ATOM 623 N N . VAL A 1 80 ? 2.305 8.477 -8.422 1.00 93.81 80 VAL A N 1
ATOM 624 C CA . VAL A 1 80 ? 1.976 9.582 -9.337 1.00 93.81 80 VAL A CA 1
ATOM 625 C C . VAL A 1 80 ? 2.400 9.273 -10.775 1.00 93.81 80 VAL A C 1
ATOM 627 O O . VAL A 1 80 ? 1.638 9.497 -11.716 1.00 93.81 80 VAL A O 1
ATOM 630 N N . ASN A 1 81 ? 3.609 8.739 -10.959 1.00 93.50 81 ASN A N 1
ATOM 631 C CA . ASN A 1 81 ? 4.095 8.354 -12.280 1.00 93.50 81 ASN A CA 1
ATOM 632 C C . ASN A 1 81 ? 3.295 7.184 -12.869 1.00 93.50 81 ASN A C 1
ATOM 634 O O . ASN A 1 81 ? 3.075 7.164 -14.080 1.00 93.50 81 ASN A O 1
ATOM 638 N N . PHE A 1 82 ? 2.862 6.235 -12.034 1.00 93.62 82 PHE A N 1
ATOM 639 C CA . PHE A 1 82 ? 2.013 5.118 -12.445 1.00 93.62 82 PHE A CA 1
ATOM 640 C C . PHE A 1 82 ? 0.631 5.596 -12.899 1.00 93.62 82 PHE A C 1
ATOM 642 O O . PHE A 1 82 ? 0.184 5.209 -13.973 1.00 93.62 82 PHE A O 1
ATOM 649 N N . MET A 1 83 ? 0.000 6.504 -12.149 1.00 90.31 83 MET A N 1
ATOM 650 C CA . MET A 1 83 ? -1.310 7.078 -12.484 1.00 90.31 83 MET A CA 1
ATOM 651 C C . MET A 1 83 ? -1.336 7.734 -13.871 1.00 90.31 83 MET A C 1
ATOM 653 O O . MET A 1 83 ? -2.351 7.716 -14.553 1.00 90.31 83 MET A O 1
ATOM 657 N N . GLY A 1 84 ? -0.214 8.312 -14.314 1.00 87.12 84 GLY A N 1
ATOM 658 C CA . GLY A 1 84 ? -0.100 8.902 -15.652 1.00 87.12 84 GLY A CA 1
ATOM 659 C C . GLY A 1 84 ? 0.037 7.891 -16.797 1.00 87.12 84 GLY A C 1
ATOM 660 O O . GLY A 1 84 ? 0.104 8.309 -17.951 1.00 87.12 84 GLY A O 1
ATOM 661 N N . LYS A 1 85 ? 0.145 6.592 -16.495 1.00 89.44 85 LYS A N 1
ATOM 662 C CA . LYS A 1 85 ? 0.434 5.518 -17.460 1.00 89.44 85 LYS A CA 1
ATOM 663 C C . LYS A 1 85 ? -0.538 4.339 -17.383 1.00 89.44 85 LYS A C 1
ATOM 665 O O . LYS A 1 85 ? -0.570 3.545 -18.318 1.00 89.44 85 LYS A O 1
ATOM 670 N N . CYS A 1 86 ? -1.252 4.183 -16.272 1.00 90.00 86 CYS A N 1
ATOM 671 C CA . CYS A 1 86 ? -2.133 3.048 -16.032 1.00 90.00 86 CYS A CA 1
ATOM 672 C C . CYS A 1 86 ? -3.462 3.177 -16.783 1.00 90.00 86 CYS A C 1
ATOM 674 O O . CYS A 1 86 ? -3.830 4.254 -17.262 1.00 90.00 86 CYS A O 1
ATOM 676 N N . TYR A 1 87 ? -4.201 2.073 -16.870 1.00 87.56 87 TYR A N 1
ATOM 677 C CA . TYR A 1 87 ? -5.553 2.110 -17.416 1.00 87.56 87 TYR A CA 1
ATOM 678 C C . TYR A 1 87 ? -6.520 2.801 -16.434 1.00 87.56 87 TYR A C 1
ATOM 680 O O . TYR A 1 87 ? -6.280 2.800 -15.221 1.00 87.56 87 TYR A O 1
ATOM 688 N N . PRO A 1 88 ? -7.628 3.392 -16.922 1.00 84.25 88 PRO A N 1
ATOM 689 C CA . PRO A 1 88 ? -8.641 3.982 -16.051 1.00 84.25 88 PRO A CA 1
ATOM 690 C C . PRO A 1 88 ? -9.156 2.979 -15.010 1.00 84.25 88 PRO A C 1
ATOM 692 O O . PRO A 1 88 ? -9.584 1.881 -15.366 1.00 84.25 88 PRO A O 1
ATOM 695 N N . GLY A 1 89 ? -9.134 3.362 -13.731 1.00 84.75 89 GLY A N 1
ATOM 696 C CA . GLY A 1 89 ? -9.548 2.501 -12.622 1.00 84.75 89 GLY A CA 1
ATOM 697 C C . GLY A 1 89 ? -8.457 1.561 -12.095 1.00 84.75 89 GLY A C 1
ATOM 698 O O . GLY A 1 89 ? -8.744 0.729 -11.240 1.00 84.75 89 GLY A O 1
ATOM 699 N N . GLU A 1 90 ? -7.214 1.643 -12.571 1.00 91.06 90 GLU A N 1
ATOM 700 C CA . GLU A 1 90 ? -6.076 0.973 -11.916 1.00 91.06 90 GLU A CA 1
ATOM 701 C C . GLU A 1 90 ? -5.391 1.860 -10.869 1.00 91.06 90 GLU A C 1
ATOM 703 O O . GLU A 1 90 ? -4.776 1.366 -9.921 1.00 91.06 90 GLU A O 1
ATOM 708 N N . ASP A 1 91 ? -5.504 3.173 -11.039 1.00 91.75 91 ASP A N 1
ATOM 709 C CA . ASP A 1 91 ? -4.950 4.200 -10.169 1.00 91.75 91 ASP A CA 1
ATOM 710 C C . ASP A 1 91 ? -5.541 4.132 -8.761 1.00 91.75 91 ASP A 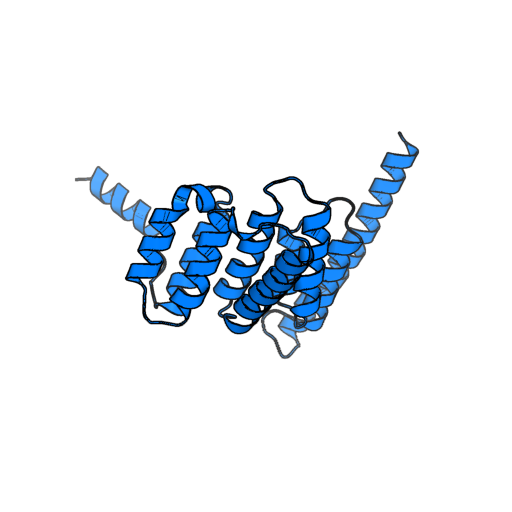C 1
ATOM 712 O O . ASP A 1 91 ? -4.799 4.068 -7.777 1.00 91.75 91 ASP A O 1
ATOM 716 N N . ASP A 1 92 ? -6.868 4.079 -8.650 1.00 93.69 92 ASP A N 1
ATOM 717 C CA . ASP A 1 92 ? -7.538 4.021 -7.355 1.00 93.69 92 ASP A CA 1
ATOM 718 C C . ASP A 1 92 ? -7.254 2.719 -6.591 1.00 93.69 92 ASP A C 1
ATOM 720 O O . ASP A 1 92 ? -7.045 2.752 -5.375 1.00 93.69 92 ASP A O 1
ATOM 724 N N . LEU A 1 93 ? -7.148 1.592 -7.301 1.00 95.56 93 LEU A N 1
ATOM 725 C CA . LEU A 1 93 ? -6.715 0.308 -6.749 1.00 95.56 93 LEU A CA 1
ATOM 726 C C . LEU A 1 93 ? -5.273 0.372 -6.248 1.00 95.56 93 LEU A C 1
ATOM 728 O O . LEU A 1 93 ? -4.994 -0.077 -5.137 1.00 95.56 93 LEU A O 1
ATOM 732 N N . ALA A 1 94 ? -4.350 0.946 -7.025 1.00 96.06 94 ALA A N 1
ATOM 733 C CA . ALA A 1 94 ? -2.955 1.082 -6.615 1.00 96.06 94 ALA A CA 1
ATOM 734 C C . ALA A 1 94 ? -2.803 1.959 -5.363 1.00 96.06 94 ALA A C 1
ATOM 736 O O . ALA A 1 94 ? -2.059 1.597 -4.448 1.00 96.06 94 ALA A O 1
ATOM 737 N N . ILE A 1 95 ? -3.549 3.064 -5.287 1.00 96.62 95 ILE A N 1
ATOM 738 C CA . ILE A 1 95 ? -3.572 3.948 -4.116 1.00 96.62 95 ILE A CA 1
ATOM 739 C C . ILE A 1 95 ? -4.157 3.221 -2.903 1.00 96.62 95 ILE A C 1
ATOM 741 O O . ILE A 1 95 ? -3.530 3.191 -1.843 1.00 96.62 95 ILE A O 1
ATOM 745 N N . ALA A 1 96 ? -5.333 2.604 -3.046 1.00 97.75 96 ALA A N 1
ATOM 746 C CA . ALA A 1 96 ? -5.979 1.888 -1.952 1.00 97.75 96 ALA A CA 1
ATOM 747 C C . ALA A 1 96 ? -5.099 0.751 -1.428 1.00 97.75 96 ALA A C 1
ATOM 749 O O . ALA A 1 96 ? -4.916 0.630 -0.218 1.00 97.75 96 ALA A O 1
ATOM 750 N N . ARG A 1 97 ? -4.471 -0.019 -2.321 1.00 98.00 97 ARG A N 1
ATOM 751 C CA . ARG A 1 97 ? -3.526 -1.078 -1.958 1.00 98.00 97 ARG A CA 1
ATOM 752 C C . ARG A 1 97 ? -2.357 -0.538 -1.148 1.00 98.00 97 ARG A C 1
ATOM 754 O O . ARG A 1 97 ? -2.074 -1.063 -0.075 1.00 98.00 97 ARG A O 1
ATOM 761 N N . ALA A 1 98 ? -1.707 0.522 -1.623 1.00 98.38 98 ALA A N 1
ATOM 762 C CA . ALA A 1 98 ? -0.586 1.146 -0.929 1.00 98.38 98 ALA A CA 1
ATOM 763 C C . ALA A 1 98 ? -0.967 1.606 0.489 1.00 98.38 98 ALA A C 1
ATOM 765 O O . ALA A 1 98 ? -0.267 1.300 1.457 1.00 98.38 98 ALA A O 1
ATOM 766 N N . ILE A 1 99 ? -2.110 2.287 0.619 1.00 98.69 99 ILE A N 1
ATOM 767 C CA . ILE A 1 99 ? -2.613 2.779 1.904 1.00 98.69 99 ILE A CA 1
ATOM 768 C C . ILE A 1 99 ? -2.968 1.620 2.835 1.00 98.69 99 ILE A C 1
ATOM 770 O O . ILE A 1 99 ? -2.484 1.578 3.965 1.00 98.69 99 ILE A O 1
ATOM 774 N N . LEU A 1 100 ? -3.758 0.649 2.373 1.00 98.75 100 LEU A N 1
ATOM 775 C CA . LEU A 1 100 ? -4.161 -0.502 3.182 1.00 98.75 100 LEU A CA 1
ATOM 776 C C . LEU A 1 100 ? 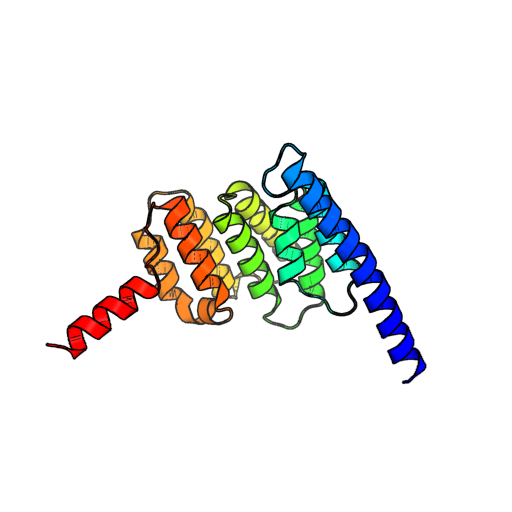-2.958 -1.343 3.623 1.00 98.75 100 LEU A C 1
ATOM 778 O O . LEU A 1 100 ? -2.952 -1.849 4.741 1.00 98.75 100 LEU A O 1
ATOM 782 N N . MET A 1 101 ? -1.914 -1.454 2.799 1.00 98.50 101 MET A N 1
ATOM 783 C CA . MET A 1 101 ? -0.679 -2.140 3.181 1.00 98.50 101 MET A CA 1
ATOM 784 C C . MET A 1 101 ? 0.110 -1.388 4.262 1.00 98.50 101 MET A C 1
ATOM 786 O O . MET A 1 101 ? 0.608 -2.033 5.183 1.00 98.50 101 MET A O 1
ATOM 790 N N . TYR A 1 102 ? 0.201 -0.053 4.207 1.00 98.56 102 TYR A N 1
ATOM 791 C CA . TYR A 1 102 ? 0.785 0.721 5.311 1.00 98.56 102 TYR A CA 1
ATOM 792 C C . TYR A 1 102 ? -0.020 0.558 6.603 1.00 98.56 102 TYR A C 1
ATOM 794 O O . TYR A 1 102 ? 0.554 0.332 7.670 1.00 98.56 102 TYR A O 1
ATOM 802 N N . LEU A 1 103 ? -1.349 0.638 6.506 1.00 98.62 103 LEU A N 1
ATOM 803 C CA . LEU A 1 103 ? -2.245 0.501 7.651 1.00 98.62 103 LEU A CA 1
ATOM 804 C C . LEU A 1 103 ? -2.164 -0.897 8.272 1.00 98.62 103 LEU A C 1
ATOM 806 O O . LEU A 1 103 ? -2.041 -1.004 9.485 1.00 98.62 103 LEU A O 1
ATOM 810 N N . ALA A 1 104 ? -2.121 -1.963 7.472 1.00 97.81 104 ALA A N 1
ATOM 811 C CA . ALA A 1 104 ? -1.941 -3.330 7.967 1.00 97.81 104 ALA A CA 1
ATOM 812 C C . ALA A 1 104 ? -0.595 -3.547 8.692 1.00 97.81 104 ALA A C 1
ATOM 814 O O . ALA A 1 104 ? -0.450 -4.477 9.479 1.00 97.81 104 ALA A O 1
ATOM 815 N N . MET A 1 105 ? 0.393 -2.673 8.465 1.00 96.00 105 MET A N 1
ATOM 816 C CA . MET A 1 105 ? 1.664 -2.649 9.199 1.00 96.00 105 MET A CA 1
ATOM 817 C C . MET A 1 105 ? 1.653 -1.711 10.419 1.00 96.00 105 MET A C 1
ATOM 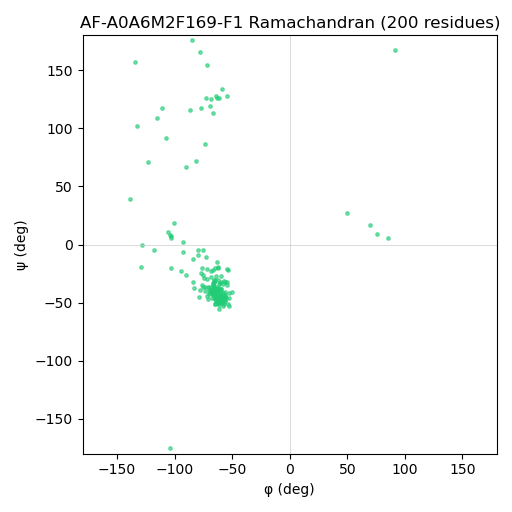819 O O . MET A 1 105 ? 2.686 -1.535 11.064 1.00 96.00 105 MET A O 1
ATOM 823 N N . GLY A 1 106 ? 0.522 -1.071 10.722 1.00 96.62 106 GLY A N 1
ATOM 824 C CA . GLY A 1 106 ? 0.389 -0.085 11.801 1.00 96.62 106 GLY A CA 1
ATOM 825 C C . GLY A 1 106 ? 0.989 1.274 11.475 1.00 96.62 106 GLY A C 1
ATOM 826 O O . GLY A 1 106 ? 1.086 2.133 12.349 1.00 96.62 106 GLY A O 1
ATOM 827 N N . ASN A 1 107 ? 1.391 1.503 10.225 1.00 97.50 107 ASN A N 1
ATOM 828 C CA . ASN A 1 107 ? 2.049 2.734 9.816 1.00 97.50 107 ASN A CA 1
ATOM 829 C C . ASN A 1 107 ? 1.028 3.781 9.346 1.00 97.50 107 ASN A C 1
ATOM 831 O O . ASN A 1 107 ? 0.974 4.165 8.177 1.00 97.50 107 ASN A O 1
ATOM 835 N N . LEU A 1 108 ? 0.205 4.257 10.285 1.00 98.06 108 LEU A N 1
ATOM 836 C CA . LEU A 1 108 ? -0.787 5.303 10.017 1.00 98.06 108 LEU A CA 1
ATOM 837 C C . LEU A 1 108 ? -0.128 6.624 9.584 1.00 98.06 108 LEU A C 1
ATOM 839 O O . LEU A 1 108 ? -0.709 7.368 8.794 1.00 98.06 108 LEU A O 1
ATOM 843 N N . ARG A 1 109 ? 1.087 6.912 10.073 1.00 98.06 109 ARG A N 1
ATOM 844 C CA . ARG A 1 109 ? 1.836 8.128 9.726 1.00 98.06 109 ARG A CA 1
ATOM 845 C C . ARG A 1 109 ? 2.136 8.182 8.231 1.00 98.06 109 ARG A C 1
ATOM 847 O O . ARG A 1 109 ? 1.763 9.153 7.577 1.00 98.06 109 ARG A O 1
ATOM 854 N N . ASP A 1 110 ? 2.778 7.146 7.697 1.00 98.50 110 ASP A N 1
ATOM 855 C CA . ASP A 1 110 ? 3.188 7.152 6.293 1.00 98.50 110 ASP A CA 1
ATOM 856 C C . ASP A 1 110 ? 1.995 6.914 5.355 1.00 98.50 110 ASP A C 1
ATOM 858 O O . ASP A 1 110 ? 1.990 7.443 4.246 1.00 98.50 110 ASP A O 1
ATOM 862 N N . ALA A 1 111 ? 0.935 6.234 5.816 1.00 98.56 111 ALA A N 1
ATOM 863 C CA . ALA A 1 111 ? -0.337 6.168 5.093 1.00 98.56 111 ALA A CA 1
ATOM 864 C C . ALA A 1 111 ? -0.960 7.564 4.887 1.00 98.56 111 ALA A C 1
ATOM 866 O O . ALA A 1 111 ? -1.328 7.918 3.768 1.00 98.56 111 ALA A O 1
ATOM 867 N N . ASN A 1 112 ? -1.046 8.383 5.944 1.00 98.38 112 ASN A N 1
ATOM 868 C CA . ASN A 1 112 ? -1.557 9.755 5.823 1.00 98.38 112 ASN A CA 1
ATOM 869 C C . ASN A 1 112 ? -0.643 10.616 4.944 1.00 98.38 112 ASN A C 1
ATOM 871 O O . ASN A 1 112 ? -1.133 11.281 4.034 1.00 98.38 112 ASN A O 1
ATOM 875 N N . PHE A 1 113 ? 0.676 10.538 5.152 1.00 98.31 113 PHE A N 1
ATOM 876 C CA . PHE A 1 113 ? 1.648 11.249 4.319 1.00 98.31 113 PHE A CA 1
ATOM 877 C C . PHE A 1 113 ? 1.478 10.916 2.829 1.00 98.31 113 PHE A C 1
ATOM 879 O O . PHE A 1 113 ? 1.443 11.819 1.995 1.00 98.31 113 PHE A O 1
ATOM 886 N N . LEU A 1 114 ? 1.338 9.629 2.490 1.00 98.00 114 LEU A N 1
ATOM 887 C CA . LEU A 1 114 ? 1.155 9.188 1.110 1.00 98.00 114 LEU A CA 1
ATOM 888 C C . LEU A 1 114 ? -0.120 9.786 0.502 1.00 98.00 114 LEU A C 1
ATOM 890 O O . LEU A 1 114 ? -0.080 10.312 -0.609 1.00 98.00 114 LEU A O 1
ATOM 894 N N . MET A 1 115 ? -1.237 9.742 1.236 1.00 96.69 115 MET A N 1
ATOM 895 C CA . MET A 1 115 ? -2.506 10.297 0.764 1.00 96.69 115 MET A CA 1
ATOM 896 C C . MET A 1 115 ? -2.435 11.817 0.559 1.00 96.69 115 MET A C 1
ATOM 898 O O . MET A 1 115 ? -2.988 12.333 -0.413 1.00 96.69 115 MET A O 1
ATOM 902 N N . ASP A 1 116 ? -1.738 12.535 1.439 1.00 95.94 116 ASP A N 1
ATOM 903 C CA . ASP A 1 116 ? -1.565 13.985 1.333 1.00 95.94 116 ASP A CA 1
ATOM 904 C C . ASP A 1 116 ? -0.719 14.376 0.115 1.00 95.94 116 ASP A C 1
ATOM 906 O O . ASP A 1 116 ? -1.084 15.299 -0.616 1.00 95.94 116 ASP A O 1
ATOM 910 N N . GLU A 1 117 ? 0.377 13.663 -0.158 1.00 95.44 117 GLU A N 1
ATOM 911 C CA . GLU A 1 117 ? 1.197 13.904 -1.353 1.00 95.44 117 GLU A CA 1
ATOM 912 C C . GLU A 1 117 ? 0.416 13.634 -2.650 1.00 95.44 117 GLU A C 1
ATOM 914 O O . GLU A 1 117 ? 0.496 14.417 -3.601 1.00 95.44 117 GLU A O 1
ATOM 919 N N . LEU A 1 118 ? -0.402 12.577 -2.680 1.00 93.44 118 LEU A N 1
ATOM 920 C CA . LEU A 1 118 ? -1.259 12.265 -3.828 1.00 93.44 118 LEU A CA 1
ATOM 921 C C . LEU A 1 118 ? -2.326 13.347 -4.063 1.00 93.44 118 LEU A C 1
ATOM 923 O O . LEU A 1 118 ? -2.539 13.765 -5.203 1.00 93.44 118 LEU A O 1
ATOM 927 N N . LYS A 1 119 ? -2.953 13.860 -2.995 1.00 91.00 119 LYS A N 1
ATOM 928 C CA . LYS A 1 119 ? -3.918 14.971 -3.077 1.00 91.00 119 LYS A CA 1
ATOM 929 C C . LYS A 1 119 ? -3.284 16.251 -3.612 1.00 91.00 119 LYS A C 1
ATOM 931 O O . LYS A 1 119 ? -3.872 16.891 -4.482 1.00 91.00 119 LYS A O 1
ATOM 936 N N . LYS A 1 120 ? -2.079 16.606 -3.148 1.00 90.50 120 LYS A N 1
ATOM 937 C CA . LYS A 1 120 ? -1.334 17.770 -3.664 1.00 90.50 120 LYS A CA 1
ATOM 938 C C . LYS A 1 120 ? -1.093 17.654 -5.169 1.00 90.50 120 LYS A C 1
ATOM 940 O O . LYS A 1 120 ? -1.258 18.628 -5.899 1.00 90.50 120 LYS A O 1
ATOM 945 N N . HIS A 1 121 ? -0.740 16.460 -5.646 1.00 83.12 121 HIS A N 1
ATOM 946 C CA . HIS A 1 121 ? -0.538 16.230 -7.074 1.00 83.12 121 HIS A CA 1
ATOM 947 C C . HIS A 1 121 ? -1.846 16.330 -7.881 1.00 83.12 121 HIS A C 1
ATOM 949 O O . HIS A 1 121 ? -1.861 16.942 -8.949 1.00 83.12 121 HIS A O 1
ATOM 955 N N . ALA A 1 122 ? -2.950 15.773 -7.376 1.00 81.44 122 ALA A N 1
ATOM 956 C CA . ALA A 1 122 ? -4.259 15.862 -8.028 1.00 81.44 122 ALA A CA 1
ATOM 957 C C . ALA A 1 122 ? -4.774 17.301 -8.155 1.00 81.44 122 ALA A C 1
ATOM 959 O O . ALA A 1 122 ? -5.259 17.680 -9.219 1.00 81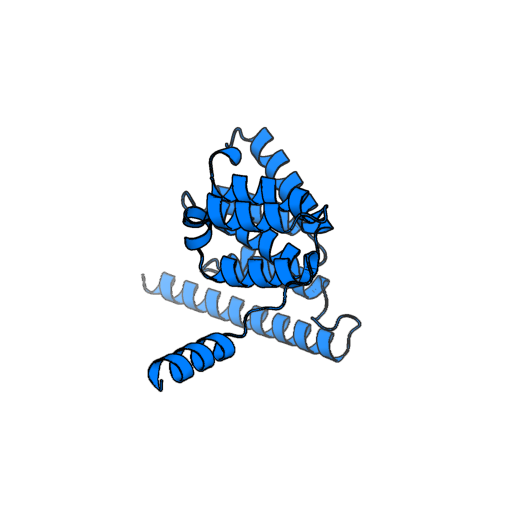.44 122 ALA A O 1
ATOM 960 N N . GLN A 1 123 ? -4.587 18.118 -7.113 1.00 77.00 123 GLN A N 1
ATOM 961 C CA . GLN A 1 123 ? -4.912 19.547 -7.138 1.00 77.00 123 GLN A CA 1
ATOM 962 C C . GLN A 1 123 ? -4.137 20.299 -8.226 1.00 77.00 123 GLN A C 1
ATOM 964 O O . GLN A 1 123 ? -4.693 21.171 -8.883 1.00 77.00 123 GLN A O 1
ATOM 969 N N . TYR A 1 124 ? -2.867 19.946 -8.444 1.00 69.38 124 TYR A N 1
ATOM 970 C CA . TYR A 1 124 ? -2.028 20.589 -9.456 1.00 69.38 124 TYR A CA 1
ATOM 971 C C . TYR A 1 124 ? -2.421 20.228 -10.899 1.00 69.38 124 TYR A C 1
ATOM 973 O O . TYR A 1 124 ? -2.213 21.031 -11.804 1.00 69.38 124 TYR A O 1
ATOM 981 N N . LYS A 1 125 ? -2.969 19.027 -11.134 1.00 67.75 125 LYS A N 1
ATOM 982 C CA . LYS A 1 125 ? -3.293 18.522 -12.483 1.00 67.75 125 LYS A CA 1
ATOM 983 C C . LYS A 1 125 ? -4.786 18.511 -12.832 1.00 67.75 125 LYS A C 1
ATOM 985 O O . LYS A 1 125 ? -5.145 17.880 -13.822 1.00 67.75 125 LYS A O 1
ATOM 990 N N . GLU A 1 126 ? -5.641 19.136 -12.016 1.00 61.94 126 GLU A N 1
ATOM 991 C CA . GLU A 1 126 ? -7.115 19.058 -12.129 1.00 61.94 126 GLU A CA 1
ATOM 992 C C . GLU A 1 126 ? -7.636 17.610 -12.255 1.00 61.94 126 GLU A C 1
ATOM 994 O O . GLU A 1 126 ? -8.682 17.338 -12.844 1.00 61.94 126 GLU A O 1
ATOM 999 N N . HIS A 1 127 ? -6.889 16.646 -11.711 1.00 66.38 127 HIS A N 1
ATOM 1000 C CA . HIS A 1 127 ? -7.248 15.240 -11.790 1.00 66.38 127 HIS A CA 1
ATOM 1001 C C . HIS A 1 127 ? -8.173 14.911 -10.623 1.00 66.38 127 HIS A C 1
ATOM 1003 O O . HIS A 1 127 ? -7.771 15.003 -9.463 1.00 66.38 127 HIS A O 1
ATOM 1009 N N . ASP A 1 128 ? -9.417 14.542 -10.914 1.00 66.50 128 ASP A N 1
ATOM 1010 C CA . ASP A 1 128 ? -10.436 14.352 -9.884 1.00 66.50 128 ASP A CA 1
ATOM 1011 C C . ASP A 1 128 ? -10.321 12.973 -9.210 1.00 66.50 128 ASP A C 1
ATOM 1013 O O . ASP A 1 128 ? -11.159 12.087 -9.389 1.00 66.50 128 ASP A O 1
ATOM 1017 N N . LEU A 1 129 ? -9.272 12.802 -8.394 1.00 69.06 129 LEU A N 1
ATOM 1018 C CA . LEU A 1 129 ? -9.096 11.641 -7.508 1.00 69.06 129 LEU A CA 1
ATOM 1019 C C . LEU A 1 129 ? -10.317 11.411 -6.597 1.00 69.06 129 LEU A C 1
ATOM 1021 O O . LEU A 1 129 ? -10.507 10.309 -6.086 1.00 69.06 129 LEU A O 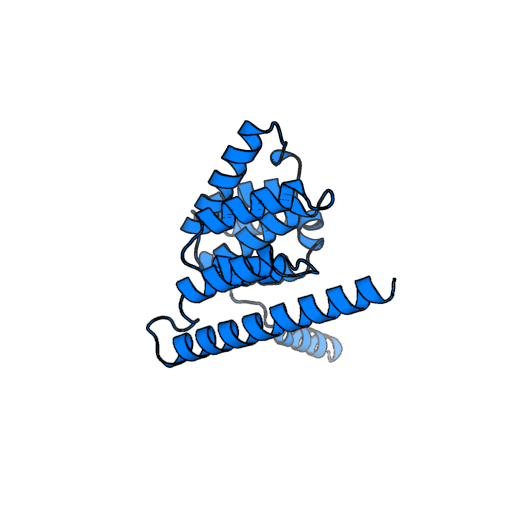1
ATOM 1025 N N . HIS A 1 130 ? -11.143 12.436 -6.365 1.00 66.69 130 HIS A N 1
ATOM 1026 C CA . HIS A 1 130 ? -12.258 12.382 -5.425 1.00 66.69 130 HIS A CA 1
ATOM 1027 C C . HIS A 1 130 ? -13.505 11.679 -5.975 1.00 66.69 130 HIS A C 1
ATOM 1029 O O . HIS A 1 130 ? -14.406 11.381 -5.192 1.00 66.69 130 HIS A O 1
ATOM 1035 N N . ARG A 1 131 ? -13.562 11.353 -7.275 1.00 77.25 131 ARG A N 1
ATOM 1036 C CA . ARG A 1 131 ? -14.720 10.654 -7.866 1.00 77.25 131 ARG A CA 1
ATOM 1037 C C . ARG A 1 131 ? -14.812 9.180 -7.509 1.00 77.25 131 ARG A C 1
ATOM 1039 O O . ARG A 1 131 ? -15.911 8.639 -7.491 1.00 77.25 131 ARG A O 1
ATOM 1046 N N . SER A 1 132 ? -13.689 8.516 -7.245 1.00 90.62 132 SER A N 1
ATOM 1047 C CA . SER A 1 132 ? -13.716 7.083 -6.949 1.00 90.62 132 SER A CA 1
ATOM 1048 C C . SER A 1 132 ? -14.292 6.825 -5.557 1.00 90.62 132 SER A C 1
ATOM 1050 O O . SER A 1 132 ? -13.781 7.332 -4.556 1.00 90.62 132 SER A O 1
ATOM 1052 N N . ASP A 1 133 ? -15.318 5.978 -5.478 1.00 94.94 133 ASP A N 1
ATOM 1053 C CA . ASP A 1 133 ? -15.861 5.474 -4.211 1.00 94.94 133 ASP A CA 1
ATOM 1054 C C . ASP A 1 133 ? -14.789 4.760 -3.372 1.00 94.94 133 ASP A C 1
ATOM 1056 O O . ASP A 1 133 ? -14.795 4.846 -2.144 1.00 94.94 133 ASP A O 1
ATOM 1060 N N . LEU A 1 134 ? -13.807 4.119 -4.017 1.00 96.44 134 LEU A N 1
ATOM 1061 C CA . LEU A 1 134 ? -12.682 3.495 -3.321 1.00 96.44 134 LEU A CA 1
ATOM 1062 C C . LEU A 1 134 ? -11.763 4.548 -2.684 1.00 96.44 134 LEU A C 1
ATOM 1064 O O . LEU A 1 134 ? -11.323 4.389 -1.547 1.00 96.44 134 LEU A O 1
ATOM 1068 N N . ILE A 1 135 ? -11.510 5.661 -3.373 1.00 96.06 135 ILE A N 1
ATOM 1069 C CA . ILE A 1 135 ? -10.743 6.775 -2.799 1.00 96.06 135 ILE A CA 1
ATOM 1070 C C . ILE A 1 135 ? -11.535 7.483 -1.696 1.00 96.06 135 ILE A C 1
ATOM 1072 O O . ILE A 1 135 ? -10.960 7.869 -0.675 1.00 96.06 135 ILE A O 1
ATOM 1076 N N . GLN A 1 136 ? -12.855 7.624 -1.839 1.00 96.00 136 GLN A N 1
ATOM 1077 C CA . GLN A 1 136 ? -13.719 8.129 -0.769 1.00 96.00 136 GLN A CA 1
ATOM 1078 C C . GLN A 1 136 ? -13.662 7.221 0.468 1.00 96.00 136 GLN A C 1
ATOM 1080 O O . GLN A 1 136 ? -13.493 7.722 1.581 1.00 96.00 136 GLN A O 1
ATOM 1085 N N . PHE A 1 137 ? -13.705 5.897 0.286 1.00 98.06 137 PHE A N 1
ATOM 1086 C CA . PHE A 1 137 ? -13.495 4.932 1.365 1.00 98.06 137 PHE A CA 1
ATOM 1087 C C . PHE A 1 137 ? -12.177 5.185 2.102 1.00 98.06 137 PHE A C 1
ATOM 1089 O O . PHE A 1 137 ? -12.190 5.351 3.321 1.00 98.06 137 PHE A O 1
ATOM 1096 N N . ILE A 1 138 ? -11.059 5.296 1.378 1.00 98.06 138 ILE A N 1
ATOM 1097 C CA . ILE A 1 138 ? -9.740 5.573 1.965 1.00 98.06 138 ILE A CA 1
ATOM 1098 C C . ILE A 1 138 ? -9.718 6.913 2.720 1.00 98.06 138 ILE A C 1
ATOM 1100 O O . ILE A 1 138 ? -9.227 6.981 3.850 1.00 98.06 138 ILE A O 1
ATOM 1104 N N . ASN A 1 139 ? -10.299 7.967 2.140 1.00 96.81 139 ASN A N 1
ATOM 1105 C CA . ASN A 1 139 ? -10.388 9.290 2.763 1.00 96.81 139 ASN A CA 1
ATOM 1106 C C . ASN A 1 139 ? -11.170 9.283 4.081 1.00 96.81 139 ASN A C 1
ATOM 1108 O O . ASN A 1 139 ? -10.845 10.057 4.979 1.00 96.81 139 ASN A O 1
ATOM 1112 N N . HIS A 1 140 ? -12.189 8.432 4.208 1.00 98.06 140 HIS A N 1
ATOM 1113 C CA . HIS A 1 140 ? -12.929 8.265 5.458 1.00 98.06 140 HIS A CA 1
ATOM 1114 C C . HIS A 1 140 ? -12.254 7.286 6.422 1.00 98.06 140 HIS A C 1
ATOM 1116 O O . HIS A 1 140 ? -12.342 7.469 7.637 1.00 98.06 140 HIS A O 1
ATOM 1122 N N . LEU A 1 141 ? -11.568 6.266 5.905 1.00 98.56 141 LEU A N 1
ATOM 1123 C CA . LEU A 1 141 ? -10.876 5.260 6.702 1.00 98.56 141 LEU A CA 1
ATOM 1124 C C . LEU A 1 141 ? -9.738 5.876 7.526 1.00 98.56 141 LEU A C 1
ATOM 1126 O O . LEU A 1 141 ? -9.683 5.663 8.734 1.00 98.56 141 LEU A O 1
ATOM 1130 N N . LEU A 1 142 ? -8.867 6.678 6.904 1.00 98.50 142 LEU A N 1
ATOM 1131 C CA . LEU A 1 142 ? -7.705 7.287 7.569 1.00 98.50 142 LEU A CA 1
ATOM 1132 C C . LEU A 1 142 ? -8.051 8.055 8.866 1.00 98.50 142 LEU A C 1
ATOM 1134 O O . LEU A 1 142 ? -7.475 7.728 9.906 1.00 98.50 142 LEU A O 1
ATOM 1138 N N . PRO A 1 143 ? -8.998 9.018 8.880 1.00 98.06 143 PRO A N 1
ATOM 1139 C CA . PRO A 1 143 ? -9.401 9.702 10.111 1.00 98.06 143 PRO A CA 1
ATOM 1140 C C . PRO A 1 143 ? -10.228 8.820 11.059 1.00 98.06 143 PRO A C 1
ATOM 1142 O O . PRO A 1 143 ? -10.296 9.109 12.252 1.00 98.06 143 PRO A O 1
ATOM 1145 N N . THR A 1 144 ? -10.860 7.749 10.567 1.00 98.38 144 THR A N 1
ATOM 1146 C CA . THR A 1 144 ? -11.562 6.777 11.424 1.00 98.38 144 THR A CA 1
ATOM 1147 C C . THR A 1 144 ? -10.569 6.000 12.291 1.00 98.38 144 THR A C 1
ATOM 1149 O O . THR A 1 144 ? -10.819 5.815 13.478 1.00 98.38 144 THR A O 1
ATOM 1152 N N . LEU A 1 145 ? -9.406 5.636 11.742 1.00 97.94 145 LEU A N 1
ATOM 1153 C CA . LEU A 1 145 ? -8.340 4.923 12.463 1.00 97.94 145 LEU A CA 1
ATOM 1154 C C . LEU A 1 145 ? -7.584 5.789 13.485 1.00 97.94 145 LEU A C 1
ATOM 1156 O O . LEU A 1 145 ? -6.832 5.262 14.297 1.00 97.94 145 LEU A O 1
ATOM 1160 N N . GLN A 1 146 ? -7.782 7.111 13.479 1.00 95.38 146 GLN A N 1
ATOM 1161 C CA . GLN A 1 146 ? -7.230 8.019 14.496 1.00 95.38 146 GLN A CA 1
ATOM 1162 C C . GLN A 1 146 ? -8.040 8.023 15.802 1.00 95.38 146 GLN A C 1
ATOM 1164 O O . GLN A 1 146 ? -7.683 8.722 16.750 1.00 95.38 146 GLN A O 1
ATOM 1169 N N . ARG A 1 147 ? -9.169 7.311 15.841 1.00 94.56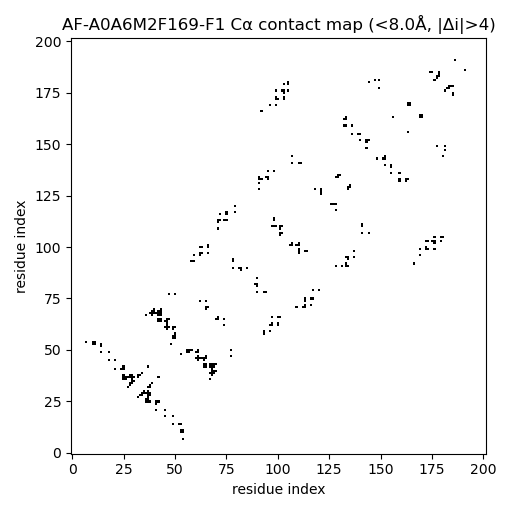 147 ARG A N 1
ATOM 1170 C CA . ARG A 1 147 ? -10.140 7.333 16.937 1.00 94.56 147 ARG A CA 1
ATOM 1171 C C . ARG A 1 147 ? -10.549 5.909 17.282 1.00 94.56 147 ARG A C 1
ATOM 1173 O O . ARG A 1 147 ? -10.517 5.036 16.418 1.00 94.56 147 ARG A O 1
ATOM 1180 N N . ASP A 1 148 ? -11.021 5.699 18.505 1.00 93.06 148 ASP A N 1
ATOM 1181 C CA . ASP A 1 148 ? -11.720 4.465 18.859 1.00 93.06 148 ASP A CA 1
ATOM 1182 C C . ASP A 1 148 ? -13.123 4.469 18.226 1.00 93.06 148 ASP A C 1
ATOM 1184 O O . ASP A 1 148 ? -14.089 5.000 18.773 1.00 93.06 148 ASP A O 1
ATOM 1188 N N . ALA A 1 149 ? -13.197 4.003 16.979 1.00 96.94 149 ALA A N 1
ATOM 1189 C CA . ALA A 1 149 ? -14.355 4.161 16.107 1.00 96.94 149 ALA A CA 1
ATOM 1190 C C . ALA A 1 149 ? -14.661 2.885 15.303 1.00 96.94 149 ALA A C 1
ATOM 1192 O O . ALA A 1 149 ? -15.060 2.955 14.138 1.00 96.94 149 ALA A O 1
ATOM 1193 N N . LEU A 1 150 ? -14.523 1.710 15.930 1.00 97.25 150 LEU A N 1
ATOM 1194 C CA . LEU A 1 150 ? -14.834 0.415 15.310 1.00 97.25 150 LEU A CA 1
ATOM 1195 C C . LEU A 1 150 ? -16.234 0.356 14.647 1.00 97.25 150 LEU A C 1
ATOM 1197 O O . LEU A 1 150 ? -16.334 -0.165 13.531 1.00 97.25 150 LEU A O 1
ATOM 1201 N N . PRO A 1 151 ? -17.320 0.909 15.235 1.00 98.12 151 PRO A N 1
ATOM 1202 C CA . PRO A 1 151 ? -18.620 0.942 14.560 1.00 98.12 151 PRO A CA 1
ATOM 1203 C C . PRO A 1 151 ? -18.588 1.702 13.226 1.00 98.12 151 PRO A C 1
ATOM 1205 O O . PRO A 1 151 ? -19.155 1.237 12.237 1.00 98.12 151 PRO A O 1
ATOM 1208 N N . LEU A 1 152 ? -17.878 2.836 13.174 1.00 98.19 152 LEU A N 1
ATOM 1209 C CA . LEU A 1 152 ? -17.714 3.624 11.953 1.00 98.19 152 LEU A CA 1
ATOM 1210 C C . LEU A 1 152 ? -16.879 2.862 10.919 1.00 98.19 152 LEU A C 1
ATOM 1212 O O . LEU A 1 152 ? -17.254 2.816 9.750 1.00 98.19 152 LEU A O 1
ATOM 1216 N N . PHE A 1 153 ? -15.799 2.205 11.345 1.00 98.44 153 PHE A N 1
ATOM 1217 C CA . PHE A 1 153 ? -14.987 1.345 10.483 1.00 98.44 153 PHE A CA 1
ATOM 1218 C C . PHE A 1 153 ? -15.828 0.241 9.812 1.00 98.44 153 PHE A C 1
ATOM 1220 O O . PHE A 1 153 ? -15.780 0.075 8.592 1.00 98.44 153 PHE A O 1
ATOM 1227 N N . ASN A 1 154 ? -16.671 -0.462 10.575 1.00 98.00 154 ASN A N 1
ATOM 1228 C CA . ASN A 1 154 ? -17.555 -1.507 10.042 1.00 98.00 154 ASN A CA 1
ATOM 1229 C C . ASN A 1 154 ? -18.627 -0.949 9.092 1.00 98.00 154 ASN A C 1
ATOM 1231 O O . ASN A 1 154 ? -18.932 -1.555 8.058 1.00 98.00 154 ASN A O 1
ATOM 1235 N N . MET A 1 155 ? -19.174 0.228 9.407 1.00 98.44 155 MET A N 1
ATOM 1236 C CA . MET A 1 155 ? -20.102 0.928 8.521 1.00 98.44 155 MET A CA 1
ATOM 1237 C C . MET A 1 155 ? -19.432 1.292 7.190 1.00 98.44 155 MET A C 1
ATOM 1239 O O . MET A 1 155 ? -20.034 1.087 6.138 1.00 98.44 155 MET A O 1
ATOM 1243 N N . LEU A 1 156 ? -18.182 1.773 7.210 1.00 98.44 156 LEU A N 1
ATOM 1244 C CA . LEU A 1 156 ? -17.420 2.077 5.995 1.00 98.44 156 LEU A CA 1
ATOM 1245 C C . LEU A 1 156 ? -17.188 0.821 5.144 1.00 98.44 156 LEU A C 1
ATOM 1247 O O . LEU A 1 156 ? -17.458 0.859 3.945 1.00 98.44 156 LEU A O 1
ATOM 1251 N N . ARG A 1 157 ? -16.773 -0.301 5.752 1.00 98.12 157 ARG A N 1
ATOM 1252 C CA . ARG A 1 157 ? -16.618 -1.592 5.046 1.00 98.12 157 ARG A CA 1
ATOM 1253 C C . ARG A 1 157 ? -17.907 -2.028 4.348 1.00 98.12 157 ARG A C 1
ATOM 1255 O O . ARG A 1 157 ? -17.866 -2.510 3.223 1.00 98.12 157 ARG A O 1
ATOM 1262 N N . THR A 1 158 ? -19.048 -1.839 5.009 1.00 98.19 158 THR A N 1
ATOM 1263 C CA . THR A 1 158 ? -20.364 -2.195 4.457 1.00 98.19 158 THR A CA 1
ATOM 1264 C C . THR A 1 158 ? -20.770 -1.249 3.328 1.00 98.19 158 THR A C 1
ATOM 1266 O O . THR A 1 158 ? -21.176 -1.700 2.260 1.00 98.19 158 THR A O 1
ATOM 1269 N N . LYS A 1 159 ? -20.630 0.066 3.541 1.00 98.44 159 LYS A N 1
ATOM 1270 C CA . LYS A 1 159 ? -21.034 1.102 2.583 1.00 98.44 159 LYS A CA 1
ATOM 1271 C C . LYS A 1 159 ? -20.256 1.016 1.270 1.00 98.44 159 LYS A C 1
ATOM 1273 O O . LYS A 1 159 ? -20.848 1.170 0.210 1.00 98.44 159 LYS A O 1
ATOM 1278 N N . TYR A 1 160 ? -18.952 0.764 1.345 1.00 98.31 160 TYR A N 1
ATOM 1279 C CA . TYR A 1 160 ? -18.054 0.748 0.187 1.00 98.31 160 TYR A CA 1
ATOM 1280 C C . TYR A 1 160 ? -17.742 -0.670 -0.315 1.00 98.31 160 TYR A C 1
ATOM 1282 O O . TYR A 1 160 ? -16.763 -0.874 -1.034 1.00 98.31 160 TYR A O 1
ATOM 1290 N N . LYS A 1 161 ? -18.565 -1.664 0.050 1.00 97.94 161 LYS A N 1
ATOM 1291 C CA . LYS A 1 161 ? -18.314 -3.081 -0.245 1.00 97.94 161 LYS A CA 1
ATOM 1292 C C . LYS A 1 161 ? -18.038 -3.341 -1.731 1.00 97.94 161 LYS A C 1
ATOM 1294 O O . LYS A 1 161 ? -17.067 -4.016 -2.043 1.00 97.94 161 LYS A O 1
ATOM 1299 N N . SER A 1 162 ? -18.836 -2.775 -2.638 1.00 97.31 162 SER A N 1
ATOM 1300 C CA . SER A 1 162 ? -18.669 -2.954 -4.090 1.00 97.31 162 SER A CA 1
ATOM 1301 C C . SER A 1 162 ? -17.308 -2.470 -4.600 1.00 97.31 162 SER A C 1
ATOM 1303 O O . SER A 1 162 ? -16.706 -3.108 -5.458 1.00 97.31 162 SER A O 1
ATOM 1305 N N . SER A 1 163 ? -16.800 -1.363 -4.057 1.00 96.69 163 SER A N 1
ATOM 1306 C CA . SER A 1 163 ? -15.485 -0.822 -4.404 1.00 96.69 163 SER A CA 1
ATOM 1307 C C . SER A 1 163 ? -14.349 -1.660 -3.818 1.00 96.69 163 SER A C 1
ATOM 1309 O O . SER A 1 163 ? -13.324 -1.827 -4.473 1.00 96.69 163 SER A O 1
ATOM 1311 N N . ILE A 1 164 ? -14.534 -2.197 -2.608 1.00 98.12 164 ILE A N 1
ATOM 1312 C CA . ILE A 1 164 ? -13.560 -3.063 -1.927 1.00 98.12 164 ILE A CA 1
ATOM 1313 C C . ILE A 1 164 ? -13.468 -4.430 -2.621 1.00 98.12 164 ILE A C 1
ATOM 1315 O O . ILE A 1 164 ? -12.371 -4.940 -2.824 1.00 98.12 164 ILE A O 1
ATOM 1319 N N . ASP A 1 165 ? -14.600 -4.999 -3.044 1.00 97.62 165 ASP A N 1
ATOM 1320 C CA . ASP A 1 165 ? -14.679 -6.318 -3.691 1.00 97.62 165 ASP A CA 1
ATOM 1321 C C . ASP A 1 165 ? -13.927 -6.396 -5.033 1.00 97.62 165 ASP A C 1
ATOM 1323 O O . ASP A 1 165 ? -13.661 -7.496 -5.518 1.00 97.62 165 ASP A O 1
ATOM 1327 N N . ARG A 1 166 ? -13.549 -5.252 -5.623 1.00 96.06 166 ARG A N 1
ATOM 1328 C CA . ARG A 1 166 ? -12.694 -5.193 -6.822 1.00 96.06 166 ARG A CA 1
ATOM 1329 C C . ARG A 1 166 ? -11.331 -5.850 -6.599 1.00 96.06 166 ARG A C 1
ATOM 1331 O O . ARG A 1 166 ? -10.743 -6.342 -7.557 1.00 96.06 166 ARG A O 1
ATOM 1338 N N . GLU A 1 167 ? -10.839 -5.875 -5.359 1.00 95.88 167 GLU A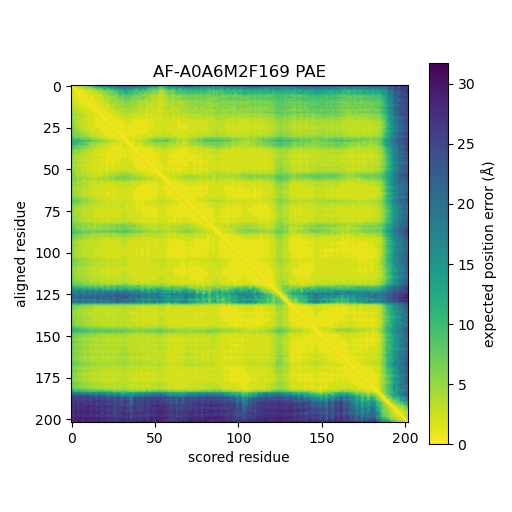 N 1
ATOM 1339 C CA . GLU A 1 167 ? -9.606 -6.565 -4.989 1.00 95.88 167 GLU A CA 1
ATOM 1340 C C . GLU A 1 167 ? -9.821 -7.409 -3.723 1.00 95.88 167 GLU A C 1
ATOM 1342 O O . GLU A 1 167 ? -9.795 -6.880 -2.609 1.00 95.88 167 GLU A O 1
ATOM 1347 N N . PRO A 1 168 ? -9.985 -8.741 -3.856 1.00 95.25 168 PRO A N 1
ATOM 1348 C CA . PRO A 1 168 ? -10.269 -9.623 -2.721 1.00 95.25 168 PRO A CA 1
ATOM 1349 C C . PRO A 1 168 ? -9.264 -9.512 -1.565 1.00 95.25 168 PRO A C 1
ATOM 1351 O O . PRO A 1 168 ? -9.648 -9.621 -0.400 1.00 95.25 168 PRO A O 1
ATOM 1354 N N . ALA A 1 169 ? -7.993 -9.226 -1.873 1.00 94.81 169 ALA A N 1
ATOM 1355 C CA . ALA A 1 169 ? -6.934 -9.041 -0.881 1.00 94.81 169 ALA A CA 1
ATOM 1356 C C . ALA A 1 169 ? -7.187 -7.857 0.074 1.00 94.81 169 ALA A C 1
ATOM 1358 O O . ALA A 1 169 ? -6.620 -7.818 1.166 1.00 94.81 169 ALA A O 1
ATOM 1359 N N . PHE A 1 170 ? -8.047 -6.897 -0.283 1.00 98.12 170 PHE A N 1
ATOM 1360 C CA . PHE A 1 170 ? -8.397 -5.792 0.610 1.00 98.12 170 PHE A CA 1
ATOM 1361 C C . PHE A 1 170 ? -9.154 -6.257 1.848 1.00 98.12 170 PHE A C 1
ATOM 1363 O O . PHE A 1 170 ? -8.957 -5.673 2.910 1.00 98.12 170 PHE A O 1
ATOM 1370 N N . HIS A 1 171 ? -9.970 -7.310 1.755 1.00 97.06 171 HIS A N 1
ATOM 1371 C CA . HIS A 1 171 ? -10.675 -7.841 2.926 1.00 97.06 171 HIS A CA 1
ATOM 1372 C C . HIS A 1 171 ? -9.701 -8.380 3.966 1.00 97.06 171 HIS A C 1
ATOM 1374 O O . HIS A 1 171 ? -9.825 -8.035 5.137 1.00 97.06 171 HIS A O 1
ATOM 1380 N N . GLU A 1 172 ? -8.684 -9.124 3.524 1.00 95.69 172 GLU A N 1
ATOM 1381 C CA . GLU A 1 172 ? -7.617 -9.597 4.406 1.00 95.69 172 GLU A CA 1
ATOM 1382 C C . GLU A 1 172 ? -6.915 -8.413 5.077 1.00 95.69 172 GLU A C 1
ATOM 1384 O O . GLU A 1 172 ? -6.844 -8.378 6.301 1.00 95.69 172 GLU A O 1
ATOM 1389 N N . ARG A 1 173 ? -6.501 -7.395 4.302 1.00 97.56 173 ARG A N 1
ATOM 1390 C CA . ARG A 1 173 ? -5.882 -6.166 4.838 1.00 97.56 173 ARG A CA 1
ATOM 1391 C C . ARG A 1 173 ? -6.762 -5.466 5.866 1.00 97.56 173 ARG A C 1
ATOM 1393 O O . ARG A 1 173 ? -6.264 -5.028 6.898 1.00 97.56 173 ARG A O 1
ATOM 1400 N N . LEU A 1 174 ? -8.059 -5.356 5.600 1.00 98.19 174 LEU A N 1
ATOM 1401 C CA . LEU A 1 174 ? -9.012 -4.721 6.506 1.00 98.19 174 LEU A CA 1
ATOM 1402 C C . LEU A 1 174 ? -9.199 -5.510 7.800 1.00 98.19 174 LEU A C 1
ATOM 1404 O O . LEU A 1 174 ? -9.388 -4.896 8.847 1.00 98.19 174 LEU A O 1
ATOM 1408 N N . ASP A 1 175 ? -9.104 -6.835 7.756 1.00 97.00 175 ASP A N 1
ATOM 1409 C CA . ASP A 1 175 ? -9.121 -7.654 8.964 1.00 97.00 175 ASP A CA 1
ATOM 1410 C C . ASP A 1 175 ? -7.831 -7.470 9.783 1.00 97.00 175 ASP A C 1
ATOM 1412 O O . ASP A 1 175 ? -7.915 -7.335 11.003 1.00 97.00 175 ASP A O 1
ATOM 1416 N N . GLU A 1 176 ? -6.658 -7.343 9.143 1.00 97.25 176 GLU A N 1
ATOM 1417 C CA . GLU A 1 176 ? -5.402 -7.005 9.848 1.00 97.25 176 GLU A CA 1
ATOM 1418 C C . GLU A 1 176 ? -5.476 -5.619 10.498 1.00 97.25 176 GLU A C 1
ATOM 1420 O O . GLU A 1 176 ? -5.025 -5.425 11.624 1.00 97.25 176 GLU A O 1
ATOM 1425 N N . ILE A 1 177 ? -6.074 -4.651 9.800 1.00 98.19 177 ILE A N 1
ATOM 1426 C CA . ILE A 1 177 ? -6.279 -3.291 10.311 1.00 98.19 177 ILE A CA 1
ATOM 1427 C C . ILE A 1 177 ? -7.241 -3.309 11.505 1.00 98.19 177 ILE A C 1
ATOM 1429 O O . ILE A 1 177 ? -6.981 -2.640 12.503 1.00 98.19 177 ILE A O 1
ATOM 1433 N N . ALA A 1 178 ? -8.336 -4.071 11.438 1.00 97.69 178 ALA A N 1
ATOM 1434 C CA . ALA A 1 178 ? -9.295 -4.174 12.536 1.00 97.69 178 ALA A CA 1
ATOM 1435 C C . ALA A 1 178 ? -8.673 -4.810 13.788 1.00 97.69 178 ALA A C 1
ATOM 1437 O O . ALA A 1 178 ? -8.907 -4.346 14.906 1.00 97.69 178 ALA A O 1
ATOM 1438 N N . GLU A 1 179 ? -7.859 -5.846 13.600 1.00 96.31 179 GLU A N 1
ATOM 1439 C CA . GLU A 1 179 ? -7.079 -6.461 14.670 1.00 96.31 179 GLU A CA 1
ATOM 1440 C C . GLU A 1 179 ? -6.109 -5.453 15.292 1.00 96.31 179 GLU A C 1
ATOM 1442 O O . GLU A 1 179 ? -6.088 -5.280 16.509 1.00 96.31 179 GLU A O 1
ATOM 1447 N N . LEU A 1 180 ? -5.355 -4.736 14.460 1.00 96.25 180 LEU A N 1
ATOM 1448 C CA . LEU A 1 180 ? -4.279 -3.869 14.920 1.00 96.25 180 LEU A CA 1
ATOM 1449 C C . LEU A 1 180 ? -4.764 -2.574 15.587 1.00 96.25 180 LEU A C 1
ATOM 1451 O O . LEU A 1 180 ? -4.175 -2.144 16.574 1.00 96.25 180 LEU A O 1
ATOM 1455 N N . PHE A 1 181 ? -5.815 -1.944 15.055 1.00 96.44 181 PHE A N 1
ATOM 1456 C CA . PHE A 1 181 ? -6.307 -0.648 15.545 1.00 96.44 181 PHE A CA 1
ATOM 1457 C C . PHE A 1 181 ? -7.444 -0.766 16.563 1.00 96.44 181 PHE A C 1
ATOM 1459 O O . PHE A 1 181 ? -7.644 0.163 17.341 1.00 96.44 181 PHE A O 1
ATOM 1466 N N . TYR A 1 182 ? -8.180 -1.883 16.576 1.00 96.69 182 TYR A N 1
ATOM 1467 C CA . TYR A 1 182 ? -9.357 -2.064 17.435 1.00 96.69 182 TYR A CA 1
ATOM 1468 C C . TYR A 1 182 ? -9.335 -3.357 18.263 1.00 96.69 182 TYR A C 1
ATOM 1470 O O . TYR A 1 182 ? -10.281 -3.618 19.003 1.00 96.69 182 TYR A O 1
ATOM 1478 N N . GLY A 1 183 ? -8.294 -4.191 18.149 1.00 94.75 183 GLY A N 1
ATOM 1479 C CA . GLY A 1 183 ? -8.179 -5.438 18.914 1.00 94.75 183 GLY A CA 1
ATOM 1480 C C . GLY A 1 183 ? -9.168 -6.530 18.494 1.00 94.75 183 GLY A C 1
ATOM 1481 O O . GLY A 1 183 ? -9.404 -7.476 19.250 1.00 94.75 183 GLY A O 1
ATOM 1482 N N . VAL A 1 184 ? -9.775 -6.413 17.307 1.00 93.31 184 VAL A N 1
ATOM 1483 C CA . VAL A 1 184 ? -10.735 -7.401 16.802 1.00 93.31 184 VAL A CA 1
ATOM 1484 C C . VAL A 1 184 ? -10.004 -8.699 16.474 1.00 93.31 184 VAL A C 1
ATOM 1486 O O . VAL A 1 184 ? -9.141 -8.735 15.606 1.00 93.31 184 VAL A O 1
ATOM 1489 N N . GLN A 1 185 ? -10.377 -9.790 17.139 1.00 85.56 185 GLN A N 1
ATOM 1490 C CA . GLN A 1 185 ? -9.830 -11.109 16.828 1.00 85.56 185 GLN A CA 1
ATOM 1491 C C . GLN A 1 185 ? -10.241 -11.528 15.412 1.00 85.56 185 GLN A C 1
ATOM 1493 O O . GLN A 1 185 ? -11.434 -11.515 15.082 1.00 85.56 185 GLN A O 1
ATOM 1498 N N . ARG A 1 186 ? -9.272 -11.928 14.578 1.00 73.25 186 ARG A N 1
ATOM 1499 C CA . ARG A 1 186 ? -9.581 -12.478 13.252 1.00 73.25 186 ARG A CA 1
ATOM 1500 C C . ARG A 1 186 ? -10.459 -13.713 13.415 1.00 73.25 186 ARG A C 1
ATOM 1502 O O . ARG A 1 186 ? -10.170 -14.600 14.220 1.00 73.25 186 ARG A O 1
ATOM 1509 N N . ARG A 1 187 ? -11.524 -13.802 12.618 1.00 64.19 187 ARG A N 1
ATOM 1510 C CA . ARG A 1 187 ? -12.283 -15.050 12.515 1.00 64.19 187 ARG A CA 1
ATOM 1511 C C . ARG A 1 187 ? -11.376 -16.081 11.859 1.00 64.19 187 ARG A C 1
ATOM 1513 O O . ARG A 1 187 ? -11.032 -15.938 10.690 1.00 64.19 187 ARG A O 1
ATOM 1520 N N . ASN A 1 188 ? -10.985 -17.107 12.608 1.00 58.16 188 ASN A N 1
ATOM 1521 C CA . ASN A 1 188 ? -10.230 -18.214 12.040 1.00 58.16 188 ASN A CA 1
ATOM 1522 C C . ASN A 1 188 ? -11.106 -18.882 10.962 1.00 58.16 188 ASN A C 1
ATOM 1524 O O . ASN A 1 188 ? -12.228 -19.277 11.288 1.00 58.16 188 ASN A O 1
ATOM 1528 N N . PRO A 1 189 ? -10.640 -19.051 9.709 1.00 60.09 189 PRO A N 1
ATOM 1529 C CA . PRO A 1 189 ? -11.436 -19.685 8.650 1.00 60.09 189 PRO A CA 1
ATOM 1530 C C . PRO A 1 189 ? -11.953 -21.074 9.059 1.00 60.09 189 PRO A C 1
ATOM 1532 O O . PRO A 1 189 ? -13.089 -21.446 8.774 1.00 60.09 189 PRO A O 1
ATOM 1535 N N . LEU A 1 190 ? -11.145 -21.801 9.837 1.00 58.16 190 LEU A N 1
ATOM 1536 C CA . LEU A 1 190 ? -11.494 -23.101 10.410 1.00 58.16 190 LEU A CA 1
ATOM 1537 C C . LEU A 1 190 ? -12.639 -23.020 11.432 1.00 58.16 190 LEU A C 1
ATOM 1539 O O . LEU A 1 190 ? -13.447 -23.937 11.523 1.00 58.16 190 LEU A O 1
ATOM 1543 N N . GLN A 1 191 ? -12.752 -21.921 12.177 1.00 57.69 191 GLN A N 1
ATOM 1544 C CA . GLN A 1 191 ? -13.765 -21.747 13.221 1.00 57.69 191 GLN A CA 1
ATOM 1545 C C . GLN A 1 191 ? -15.184 -21.631 12.635 1.00 57.69 191 GLN A C 1
ATOM 1547 O O . GLN A 1 191 ? -16.143 -22.051 13.278 1.00 57.69 191 GLN A O 1
ATOM 1552 N N . GLY A 1 192 ? -15.312 -21.130 11.398 1.00 57.25 192 GLY A N 1
ATOM 1553 C CA . GLY A 1 192 ? -16.568 -21.148 10.638 1.00 57.25 192 GLY A CA 1
ATOM 1554 C C . GLY A 1 192 ? -16.939 -22.548 10.143 1.00 57.25 192 GLY A C 1
ATOM 1555 O O . GLY A 1 192 ? -18.068 -22.986 10.340 1.00 57.25 192 GLY A O 1
ATOM 1556 N N . MET A 1 193 ? -15.965 -23.293 9.603 1.00 61.81 193 MET A N 1
ATOM 1557 C CA . MET A 1 193 ? -16.184 -24.668 9.133 1.00 61.81 193 MET A CA 1
ATOM 1558 C C . MET A 1 193 ? -16.604 -25.627 10.255 1.00 61.81 193 MET A C 1
ATOM 1560 O O . MET A 1 193 ? -17.476 -26.465 10.040 1.00 61.81 193 MET A O 1
ATOM 1564 N N . PHE A 1 194 ? -16.043 -25.502 11.465 1.00 59.34 194 PHE A N 1
ATOM 1565 C CA . PHE A 1 194 ? -16.491 -26.316 12.603 1.00 59.34 194 PHE A CA 1
ATOM 1566 C C . PHE A 1 194 ? -17.935 -25.988 13.011 1.00 59.34 194 PHE A C 1
ATOM 1568 O O . PHE A 1 194 ? -18.706 -26.900 13.297 1.00 59.34 194 PHE A O 1
ATOM 1575 N N . GLY A 1 195 ? -18.329 -24.711 12.990 1.00 60.62 195 GLY A N 1
ATOM 1576 C CA . GLY A 1 195 ? -19.694 -24.294 13.323 1.00 60.62 195 GLY A CA 1
ATOM 1577 C C . GLY A 1 195 ? -20.758 -24.846 12.368 1.00 60.62 195 GLY A C 1
ATOM 1578 O O . GLY A 1 195 ? -21.842 -25.221 12.817 1.00 60.62 195 GLY A O 1
ATOM 1579 N N . ASP A 1 196 ? -20.439 -24.947 11.077 1.00 65.19 196 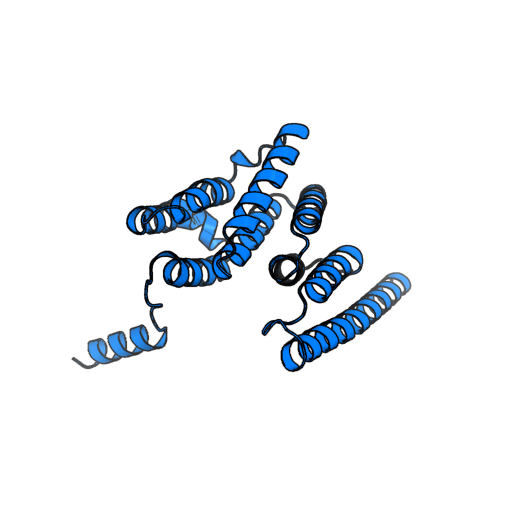ASP A N 1
ATOM 1580 C CA . ASP A 1 196 ? -21.357 -25.485 10.066 1.00 65.19 196 ASP A CA 1
ATOM 1581 C C . ASP A 1 196 ? -21.460 -27.017 10.118 1.00 65.19 196 ASP A C 1
ATOM 1583 O O . ASP A 1 196 ? -22.553 -27.562 9.964 1.00 65.19 196 ASP A O 1
ATOM 1587 N N . ILE A 1 197 ? -20.367 -27.723 10.435 1.00 66.44 197 ILE A N 1
ATOM 1588 C CA . ILE A 1 197 ? -20.387 -29.185 10.629 1.00 66.44 197 ILE A CA 1
ATOM 1589 C C . ILE A 1 197 ? -21.240 -29.564 11.849 1.00 66.44 197 ILE A C 1
ATOM 1591 O O . ILE A 1 197 ? -22.058 -30.477 11.763 1.00 66.44 197 ILE A O 1
ATOM 1595 N N . PHE A 1 198 ? -21.110 -28.841 12.966 1.00 65.62 198 PHE A N 1
ATOM 1596 C CA . PHE A 1 198 ? -21.926 -29.096 14.160 1.00 65.62 198 PHE A CA 1
ATOM 1597 C C . PHE A 1 198 ? -23.419 -28.810 13.939 1.00 65.62 198 PHE A C 1
ATOM 1599 O O . PHE A 1 198 ? -24.254 -29.484 14.534 1.00 65.62 198 PHE A O 1
ATOM 1606 N N . LYS A 1 199 ? -23.768 -27.854 13.069 1.00 65.81 199 LYS A N 1
ATOM 1607 C CA . LYS A 1 199 ? -25.164 -27.573 12.694 1.00 65.81 199 LYS A CA 1
ATOM 1608 C C . LYS A 1 199 ? -25.758 -28.573 11.704 1.00 65.81 199 LYS A C 1
ATOM 1610 O O . LYS A 1 199 ? -26.972 -28.699 11.663 1.00 65.81 199 LYS A O 1
ATOM 1615 N N . MET A 1 200 ? -24.937 -29.253 10.904 1.00 58.94 200 MET A N 1
ATOM 1616 C CA . MET A 1 200 ? -25.401 -30.308 9.992 1.00 58.94 200 MET A CA 1
ATOM 1617 C C . MET A 1 200 ? -25.545 -31.681 10.666 1.00 58.94 200 MET A C 1
ATOM 1619 O O . MET A 1 200 ? -26.115 -32.586 10.063 1.00 58.94 200 MET A O 1
ATOM 1623 N N . MET A 1 201 ? -25.018 -31.858 11.882 1.00 62.34 201 MET A N 1
ATOM 1624 C CA . MET A 1 201 ? -25.082 -33.117 12.640 1.00 62.34 201 MET A CA 1
ATOM 1625 C C . MET A 1 201 ? -26.127 -33.123 13.772 1.00 62.34 201 MET A C 1
ATOM 1627 O O . MET A 1 201 ? -26.178 -34.093 14.529 1.00 62.34 201 MET A O 1
ATOM 1631 N N . GLY A 1 202 ? -26.937 -32.069 13.902 1.00 46.81 202 GLY A N 1
ATOM 1632 C CA . GLY A 1 202 ? -28.062 -31.978 14.844 1.00 46.81 202 GLY A CA 1
ATOM 1633 C C . GLY A 1 202 ? -29.382 -31.813 14.113 1.00 46.81 202 GLY A C 1
ATOM 1634 O O . GLY A 1 202 ? -30.396 -32.301 14.655 1.00 46.81 202 GLY A O 1
#

Solvent-accessible surface area (backbone atoms only — not comparable to full-atom values): 11128 Å² total; per-residue (Å²): 108,68,72,56,53,51,53,51,49,54,46,48,52,54,44,51,52,54,51,51,51,51,51,51,50,28,51,49,27,24,76,76,47,94,34,82,87,16,45,26,65,57,23,30,51,48,16,51,48,47,65,74,60,40,92,71,78,55,65,67,61,25,37,60,22,32,66,55,22,77,48,60,68,60,44,39,53,51,50,57,57,44,53,78,69,54,61,93,77,46,45,54,51,54,51,49,49,44,36,42,53,18,38,46,69,68,35,56,67,61,28,50,52,37,53,51,54,50,50,56,52,26,69,75,66,77,45,72,65,75,72,41,62,49,40,46,46,50,66,54,45,60,67,38,72,76,46,101,35,64,70,59,52,54,50,50,54,62,75,37,36,78,54,49,62,76,41,69,68,49,58,59,34,52,47,44,31,39,28,74,76,67,67,43,77,75,81,52,74,64,60,55,55,54,54,52,53,59,63,73,75,110

Mean predicted aligned error: 6.34 Å